Protein 3TEF (pdb70)

Organism: Vibrio cholerae serotype O1 (strain ATCC 39315 / El Tor Inaba N16961) (NCBI:txid243277)

B-factor: mean 32.5, std 11.51, range [10.03, 76.61]

Secondary structure (DSSP, 8-state):
-EEEEEETTEEEEEESS-SSEEEESHHHHHHHHHTT---SEE---TT--GGGGGGGSTTS-B-B-SSSB-HHHHHHT--SEEEE-GGGGGGHHHHHHHS-EEE----TTT-HHHHHHHHHHHHHHHHT-HHHHHHHHHHHHHHHHHHHHHHHHTT-EEEEEEEETTEEEEE-TTSTTTIIIIIS-PEESS---S--TT-EE--HHHHHHH--SEEEEEETHHHHSSS---HHHHHS-HHHHTSHHHHTT-EEE--HIIIIISTT-HHHHHHHHHHHHH-

Foldseek 3Di:
DWDWAQAPVGIWIADAAWQAEEEAFQQRVQACVVLPHDHQAYAEAQLRDPVNVVNNDPSHHHLYHLADGPLVVVLVSQTQEYEHEPNNVVCVVVVCVSHTYHYQFAALVVAQLVRLLSSLCSVCRRHVPNVVSVVLNVVLLVLLVVQQVVCVVVVFAEWEWEADPNWIFTDACSALQVCVPVRRNHHHLDPPDDADHPGHTDDLQRCLVSQGLAYEYEYLCCRVPPDNDDCVVVVCDPSNCNHNNVVVVRYFYQDNCLRPGNRSRSVSSVSVSVRSVVD

Radius of gyration: 19.25 Å; Cα contacts (8 Å, |Δi|>4): 566; chains: 1; bounding box: 33×58×48 Å

Sequence (279 aa):
ETVTIEHRLGKTTLEQKPQRVVVIGVGALDAIDSFGIEPVAVSKFDGTPDYLAKYKSDKYPSAGSLFEPDFETIYTQKPDLIVIGPRASKSYDELSKIAPTIVFAAEADQGYWESTQQQWRNLGKVFAIEPAVEAKIEQVDAQFKSIMQYNQQHKSDAMLVMSSGGNLTTFGANSRFSSVYKDFGFSETVPVSKESSHGDLISFEYIREHNPKTLLVVDRDKVVTKGETNIRQTFENDLVKATTAYKNGHIAYLDVNAWYIAISGVKATEQMVADMKAS

CATH classification: 3.40.50.1980 (+1 more: 3.40.50.1980)

Structure (mmCIF, N/CA/C/O backbone):
data_3TEF
#
_entry.id   3TEF
#
_cell.length_a   32.112
_cell.length_b   73.282
_cell.length_c   112.819
_cell.angle_alpha   90.00
_cell.angle_beta   90.00
_cell.angle_gamma   90.00
#
_symmetry.space_group_name_H-M   'P 21 21 21'
#
loop_
_entity.id
_entity.type
_entity.pdbx_description
1 polymer 'Iron(III) ABC transporter, periplasmic iron-compound-binding protein'
2 water water
#
loop_
_atom_site.group_PDB
_atom_site.id
_atom_site.type_symbol
_atom_site.label_atom_id
_atom_site.label_alt_id
_atom_site.label_comp_id
_atom_site.label_asym_id
_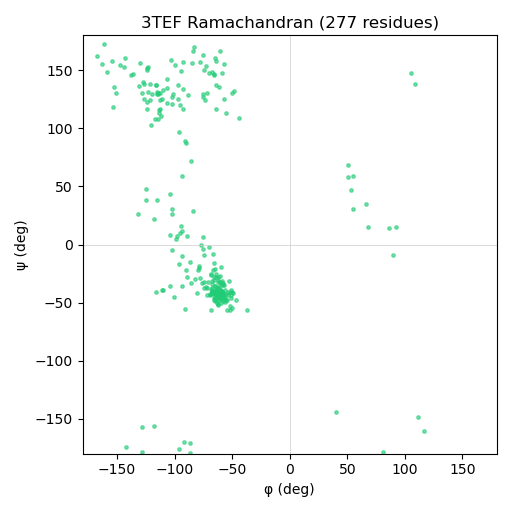atom_site.label_entity_id
_atom_site.label_seq_id
_atom_site.pdbx_PDB_ins_code
_atom_site.Cartn_x
_atom_site.Cartn_y
_atom_site.Cartn_z
_atom_site.occupancy
_atom_site.B_iso_or_equiv
_atom_site.auth_seq_id
_atom_site.auth_comp_id
_atom_site.auth_asym_id
_atom_site.auth_atom_id
_atom_site.pdbx_PDB_model_num
ATOM 1 N N . GLU A 1 2 ? 20.326 1.502 13.522 1.00 57.35 51 GLU A N 1
ATOM 2 C CA . GLU A 1 2 ? 19.455 2.314 12.678 1.00 52.19 51 GLU A CA 1
ATOM 3 C C . GLU A 1 2 ? 19.457 3.765 13.141 1.00 47.32 51 GLU A C 1
ATOM 4 O O . GLU A 1 2 ? 18.415 4.320 13.500 1.00 47.97 51 GLU A O 1
ATOM 10 N N . THR A 1 3 ? 20.632 4.376 13.121 1.00 44.80 52 THR A N 1
ATOM 11 C CA . THR A 1 3 ? 20.792 5.738 13.608 1.00 40.82 52 THR A CA 1
ATOM 12 C C . THR A 1 3 ? 20.819 6.745 12.468 1.00 42.74 52 THR A C 1
ATOM 13 O O . THR A 1 3 ? 21.165 6.418 11.330 1.00 42.75 52 THR A O 1
ATOM 17 N N . VAL A 1 4 ? 20.444 7.975 12.785 1.00 37.41 53 VAL A N 1
ATOM 18 C CA . VAL A 1 4 ? 20.590 9.082 11.862 1.00 34.96 53 VAL A CA 1
ATOM 19 C C . VAL A 1 4 ? 21.404 10.140 12.576 1.00 31.15 53 VAL A C 1
ATOM 20 O O . VAL A 1 4 ? 21.359 10.229 13.800 1.00 30.65 53 VAL A O 1
ATOM 24 N N . THR A 1 5 ? 22.170 10.917 11.820 1.00 30.80 54 THR A N 1
ATOM 25 C CA . THR A 1 5 ? 22.894 12.048 12.387 1.00 30.34 54 THR A CA 1
ATOM 26 C C . THR A 1 5 ? 22.290 13.328 11.827 1.00 30.80 54 THR A C 1
ATOM 27 O O . THR A 1 5 ? 22.319 13.576 10.618 1.00 30.51 54 THR A O 1
ATOM 31 N N . ILE A 1 6 ? 21.720 14.125 12.723 1.00 26.91 55 ILE A N 1
ATOM 32 C CA . ILE A 1 6 ? 21.019 15.337 12.348 1.00 27.30 55 ILE A CA 1
ATOM 33 C C . ILE A 1 6 ? 21.880 16.554 12.617 1.00 25.73 55 ILE A C 1
ATOM 34 O O . ILE A 1 6 ? 22.357 16.745 13.739 1.00 24.42 55 ILE A O 1
ATOM 39 N N . GLU A 1 7 ? 22.053 17.387 11.592 1.00 25.74 56 GLU A N 1
ATOM 40 C CA . GLU A 1 7 ? 22.796 18.633 11.725 1.00 26.93 56 GLU A CA 1
ATOM 41 C C . GLU A 1 7 ? 21.837 19.795 11.961 1.00 29.43 5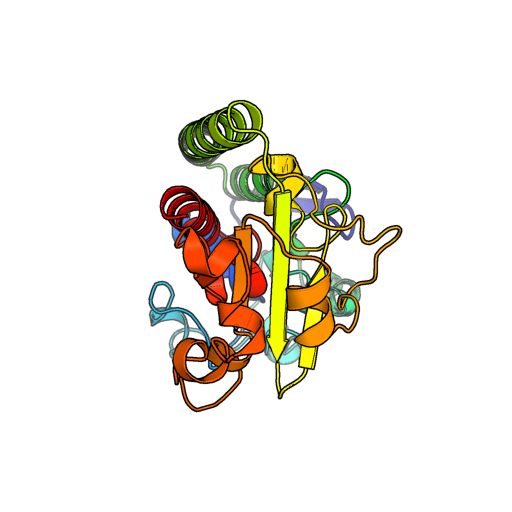6 GLU A C 1
ATOM 42 O O . GLU A 1 7 ? 20.899 20.021 11.187 1.00 25.13 56 GLU A O 1
ATOM 48 N N . HIS A 1 8 ? 22.062 20.532 13.044 1.00 23.78 57 HIS A N 1
ATOM 49 C CA . HIS A 1 8 ? 21.180 21.637 13.369 1.00 22.71 57 HIS A CA 1
ATOM 50 C C . HIS A 1 8 ? 21.983 22.803 13.926 1.00 19.53 57 HIS A C 1
ATOM 51 O O . HIS A 1 8 ? 23.232 22.775 13.930 1.00 21.94 57 HIS A O 1
ATOM 58 N N . ARG A 1 9 ? 21.289 23.838 14.383 1.00 19.46 58 ARG A N 1
ATOM 59 C CA . ARG A 1 9 ? 21.981 25.055 14.805 1.00 21.61 58 ARG A CA 1
ATOM 60 C C . ARG A 1 9 ? 23.009 24.801 15.896 1.00 22.42 58 ARG A C 1
ATOM 61 O O . ARG A 1 9 ? 24.060 25.448 15.933 1.00 21.59 58 ARG A O 1
ATOM 69 N N . LEU A 1 10 ? 22.716 23.859 16.786 1.00 22.23 59 LEU A N 1
ATOM 70 C CA . LEU A 1 10 ? 23.597 23.624 17.927 1.00 23.56 59 LEU A CA 1
ATOM 71 C C . LEU A 1 10 ? 24.488 22.386 17.723 1.00 19.84 59 LEU A C 1
ATOM 72 O O . LEU A 1 10 ? 24.906 21.740 18.682 1.00 22.58 59 LEU A O 1
ATOM 77 N N . GLY A 1 11 ? 24.755 22.050 16.467 1.00 20.70 60 GLY A N 1
ATOM 78 C CA . GLY A 1 11 ? 25.699 20.990 16.164 1.00 25.01 60 GLY A CA 1
ATOM 79 C C . GLY A 1 11 ? 25.071 19.751 15.566 1.00 23.35 60 GLY A C 1
ATOM 80 O O . GLY A 1 11 ? 24.071 19.841 14.850 1.00 23.94 60 GLY A O 1
ATOM 81 N N . LYS A 1 12 ? 25.668 18.598 15.856 1.00 23.92 61 LYS A N 1
ATOM 82 C CA . LYS A 1 12 ? 25.222 17.326 15.309 1.00 25.17 61 LYS A CA 1
ATOM 83 C C . LYS A 1 12 ? 24.734 16.417 16.425 1.00 27.56 61 LYS A C 1
ATOM 84 O O . LYS A 1 12 ? 25.354 16.332 17.482 1.00 24.83 61 LYS A O 1
ATOM 90 N N . THR A 1 13 ? 23.611 15.746 16.178 1.00 26.17 62 THR A N 1
ATOM 91 C CA . THR A 1 13 ? 23.051 14.808 17.132 1.00 27.20 62 THR A CA 1
ATOM 92 C C . THR A 1 13 ? 22.781 13.479 16.444 1.00 28.20 62 THR A C 1
ATOM 93 O O . THR A 1 13 ? 22.148 13.439 15.389 1.00 27.56 62 THR A O 1
ATOM 97 N N . THR A 1 14 ? 23.245 12.395 17.053 1.00 27.82 63 THR A N 1
ATOM 98 C CA . THR A 1 14 ? 22.981 11.065 16.520 1.00 28.70 63 THR A CA 1
ATOM 99 C C . THR A 1 14 ? 22.013 10.314 17.429 1.00 29.53 63 THR A C 1
ATOM 100 O O . THR A 1 14 ? 22.163 10.312 18.651 1.00 29.51 63 THR A O 1
ATOM 104 N N . LEU A 1 15 ? 20.999 9.702 16.827 1.00 30.47 64 LEU A N 1
ATOM 105 C CA . LEU A 1 15 ? 20.045 8.902 17.577 1.00 29.48 64 LEU A CA 1
ATOM 106 C C . LEU A 1 15 ? 19.421 7.847 16.679 1.00 29.43 64 LEU A C 1
ATOM 107 O O . LEU A 1 15 ? 19.404 7.980 15.452 1.00 33.76 64 LEU A O 1
ATOM 112 N N . GLU A 1 16 ? 18.912 6.796 17.301 1.00 34.58 65 GLU A N 1
ATOM 113 C CA . GLU A 1 16 ? 18.142 5.784 16.596 1.00 37.17 65 GLU A CA 1
ATOM 114 C C . GLU A 1 16 ? 16.849 6.363 16.012 1.00 35.86 65 GLU A C 1
ATOM 115 O O . GLU A 1 16 ? 16.145 7.141 16.662 1.00 32.01 65 GLU A O 1
ATOM 121 N N . GLN A 1 17 ? 16.536 5.987 14.780 1.00 33.95 66 GLN A N 1
ATOM 122 C CA . GLN A 1 17 ? 15.302 6.444 14.148 1.00 35.41 66 GLN A CA 1
ATOM 123 C C . GLN A 1 17 ? 14.041 6.089 14.929 1.00 33.35 66 GLN A C 1
ATOM 124 O O . GLN A 1 17 ? 14.009 5.120 15.695 1.00 33.53 66 GLN A O 1
ATOM 130 N N . LYS A 1 18 ? 13.001 6.884 14.706 1.00 31.08 67 LYS A N 1
ATOM 131 C CA . LYS A 1 18 ? 11.688 6.675 15.311 1.00 34.37 67 LYS A CA 1
ATOM 132 C C . LYS A 1 18 ? 11.738 6.583 16.827 1.00 32.40 67 LYS A C 1
ATOM 133 O O . LYS A 1 18 ? 11.323 5.582 17.413 1.00 32.39 67 LYS A O 1
ATOM 139 N N . PRO A 1 19 ? 12.240 7.644 17.469 1.00 30.94 68 PRO A N 1
ATOM 140 C CA . PRO A 1 19 ? 12.215 7.700 18.930 1.00 28.59 68 PRO A CA 1
ATOM 141 C C . PRO A 1 19 ? 10.771 7.665 19.412 1.00 31.51 68 PRO A C 1
ATOM 142 O O . PRO A 1 19 ? 9.914 8.344 18.840 1.00 29.38 68 PRO A O 1
ATOM 146 N N . GLN A 1 20 ? 10.507 6.868 20.442 1.00 30.70 69 GLN A N 1
ATOM 147 C CA . GLN A 1 20 ? 9.140 6.623 20.889 1.00 31.12 69 GLN A CA 1
ATOM 148 C C . GLN A 1 20 ? 8.639 7.672 21.869 1.00 29.75 69 GLN A C 1
ATOM 149 O O . GLN A 1 20 ? 7.448 7.999 21.890 1.00 31.49 69 GLN A O 1
ATOM 155 N N . ARG A 1 21 ? 9.549 8.190 22.681 1.00 26.57 70 ARG A N 1
ATOM 156 C CA . ARG A 1 21 ? 9.214 9.189 23.690 1.00 26.54 70 ARG A CA 1
ATOM 157 C C . ARG A 1 21 ? 9.901 10.507 23.343 1.00 25.70 70 ARG A C 1
ATOM 158 O O . ARG A 1 21 ? 11.121 10.635 23.444 1.00 26.18 70 ARG A O 1
ATOM 166 N N . VAL A 1 22 ? 9.111 11.473 22.899 1.00 24.68 71 VAL A N 1
ATOM 167 C CA . VAL A 1 22 ? 9.640 12.752 22.444 1.00 23.71 71 VAL A CA 1
ATOM 168 C C . VAL A 1 22 ? 9.151 13.862 23.366 1.00 21.89 71 VAL A C 1
ATOM 169 O O . VAL A 1 22 ? 7.956 13.973 23.637 1.00 22.13 71 VAL A O 1
ATOM 173 N N . VAL A 1 23 ? 10.085 14.677 23.843 1.00 20.70 72 VAL A N 1
ATOM 174 C CA . VAL A 1 23 ? 9.767 15.855 24.641 1.00 19.38 72 VAL A CA 1
ATOM 175 C C . VAL A 1 23 ? 9.995 17.061 23.736 1.00 20.04 72 VAL A C 1
ATOM 176 O O . VAL A 1 23 ? 11.004 17.126 23.027 1.00 21.70 72 VAL A O 1
ATOM 180 N N . VAL A 1 24 ? 9.062 18.008 23.745 1.00 18.79 73 VAL A N 1
ATOM 181 C CA . VAL A 1 24 ? 9.167 19.156 22.856 1.00 18.34 73 VAL A CA 1
ATOM 182 C C . VAL A 1 24 ? 9.074 20.468 23.631 1.00 22.10 73 VAL A C 1
ATOM 183 O O . VAL A 1 24 ? 8.107 20.704 24.375 1.00 21.92 73 VAL A O 1
ATOM 187 N N . ILE A 1 25 ? 10.079 21.323 23.448 1.00 18.41 74 ILE A N 1
ATOM 188 C CA . ILE A 1 25 ? 10.026 22.678 23.980 1.00 19.04 74 ILE A CA 1
ATOM 189 C C . ILE A 1 25 ? 9.990 23.653 22.799 1.00 19.71 74 ILE A C 1
ATOM 190 O O . ILE A 1 25 ? 10.796 23.540 21.875 1.00 20.24 74 ILE A O 1
ATOM 195 N N . GLY A 1 26 ? 9.046 24.592 22.816 1.00 20.23 75 GLY A N 1
ATOM 196 C CA . GLY A 1 26 ? 8.905 25.534 21.712 1.00 18.54 75 GLY A CA 1
ATOM 197 C C . GLY A 1 26 ? 7.651 25.254 20.888 1.00 18.99 75 GLY A C 1
ATOM 198 O O . GLY A 1 26 ? 7.351 24.102 20.570 1.00 20.89 75 GLY A O 1
ATOM 199 N N . VAL A 1 27 ? 6.946 26.313 20.511 1.00 15.81 76 VAL A N 1
ATOM 200 C CA . VAL A 1 27 ? 5.687 26.173 19.778 1.00 17.55 76 VAL A CA 1
ATOM 201 C C . VAL A 1 27 ? 5.910 25.788 18.326 1.00 19.91 76 VAL A C 1
ATOM 202 O O . VAL A 1 27 ? 5.095 25.081 17.739 1.00 18.20 76 VAL A O 1
ATOM 206 N N . GLY A 1 28 ? 7.017 26.247 17.735 1.00 19.17 77 GLY A N 1
ATOM 207 C CA . GLY A 1 28 ? 7.280 25.926 16.345 1.00 19.27 77 GLY A CA 1
ATOM 208 C C . GLY A 1 28 ? 7.605 24.453 16.175 1.00 18.25 77 GLY A C 1
ATOM 209 O O . GLY A 1 28 ? 7.122 23.804 15.238 1.00 18.88 77 GLY A O 1
ATOM 210 N N . ALA A 1 29 ? 8.439 23.939 17.083 1.00 19.00 78 ALA A N 1
ATOM 211 C CA . ALA A 1 29 ? 8.780 22.521 17.119 1.00 19.63 78 ALA A CA 1
ATOM 212 C C . ALA A 1 29 ? 7.521 21.669 17.341 1.00 19.14 78 ALA A C 1
ATOM 213 O O . ALA A 1 29 ? 7.297 20.680 16.644 1.00 20.36 78 ALA A O 1
ATOM 215 N N . LEU A 1 30 ? 6.693 22.078 18.295 1.00 18.79 79 LEU A N 1
ATOM 216 C CA . LEU A 1 30 ? 5.448 21.351 18.572 1.00 19.83 79 LEU A CA 1
ATOM 217 C C . LEU A 1 30 ? 4.492 21.354 17.357 1.00 18.83 79 LEU A C 1
ATOM 218 O O . LEU A 1 30 ? 3.928 20.315 16.986 1.00 21.23 79 LEU A O 1
ATOM 223 N N . ASP A 1 31 ? 4.330 22.517 16.725 1.00 16.51 80 ASP A N 1
ATOM 224 C CA . ASP A 1 31 ? 3.565 22.653 15.482 1.00 18.59 80 ASP A CA 1
ATOM 225 C C . ASP A 1 31 ? 4.029 21.644 14.427 1.00 22.11 80 ASP A C 1
ATOM 226 O O . ASP A 1 31 ? 3.233 20.852 13.927 1.00 19.45 80 ASP A O 1
ATOM 231 N N . ALA A 1 32 ? 5.317 21.649 14.085 1.00 19.69 81 ALA A N 1
ATOM 232 C CA . ALA A 1 32 ? 5.758 20.769 13.007 1.00 19.72 81 ALA A CA 1
ATOM 233 C C . ALA A 1 32 ? 5.643 19.301 13.413 1.00 20.73 81 ALA A C 1
ATOM 234 O O . ALA A 1 32 ? 5.204 18.453 12.631 1.00 24.90 81 ALA A O 1
ATOM 236 N N . ILE A 1 33 ? 5.993 19.007 14.657 1.00 19.17 82 ILE A N 1
ATOM 237 C CA . ILE A 1 33 ? 5.944 17.632 15.150 1.00 21.68 82 ILE A CA 1
ATOM 238 C C . ILE A 1 33 ? 4.504 17.095 15.150 1.00 22.72 82 ILE A C 1
ATOM 239 O O . ILE A 1 33 ? 4.226 16.031 14.599 1.00 24.99 82 ILE A O 1
ATOM 244 N N . ASP A 1 34 ? 3.587 17.850 15.727 1.00 22.16 83 ASP A N 1
ATOM 245 C CA . ASP A 1 34 ? 2.190 17.448 15.693 1.00 25.46 83 ASP A CA 1
ATOM 246 C C . ASP A 1 34 ? 1.650 17.353 14.259 1.00 26.34 83 ASP A C 1
ATOM 247 O O . ASP A 1 34 ? 0.938 16.410 13.927 1.00 25.81 83 ASP A O 1
ATOM 252 N N . SER A 1 35 ? 1.995 18.326 13.417 1.00 22.61 84 SER A N 1
ATOM 253 C CA . SER A 1 35 ? 1.508 18.372 12.038 1.00 22.13 84 SER A CA 1
ATOM 254 C C . SER A 1 35 ? 1.879 17.122 11.239 1.00 25.12 84 SER A C 1
ATOM 255 O O . SER A 1 35 ? 1.108 16.670 10.374 1.00 26.26 84 SER A O 1
ATOM 258 N N . PHE A 1 36 ? 3.056 16.577 11.521 1.00 24.14 85 PHE A N 1
ATOM 259 C CA . PHE A 1 36 ? 3.541 15.384 10.828 1.00 27.33 85 PHE A CA 1
ATOM 260 C C . PHE A 1 36 ? 3.108 14.091 11.530 1.00 30.92 85 PHE A C 1
ATOM 261 O O . PHE A 1 36 ? 3.529 12.997 11.158 1.00 32.09 85 PHE A O 1
ATOM 269 N N . GLY A 1 37 ? 2.250 14.229 12.538 1.00 27.69 86 GLY A N 1
ATOM 270 C CA . GLY A 1 37 ? 1.568 13.086 13.112 1.00 31.10 86 GLY A CA 1
ATOM 271 C C . GLY A 1 37 ? 2.242 12.426 14.293 1.00 27.68 86 GLY A C 1
ATOM 272 O O . GLY A 1 37 ? 1.892 11.311 14.668 1.00 30.71 86 GLY A O 1
ATOM 273 N N . ILE A 1 38 ? 3.211 13.114 14.888 1.00 26.18 87 ILE A N 1
ATOM 274 C CA . ILE A 1 38 ? 3.924 12.580 16.047 1.00 24.87 87 ILE A CA 1
ATOM 275 C C . ILE A 1 38 ? 3.332 13.136 17.342 1.00 26.24 87 ILE A C 1
ATOM 276 O O . ILE A 1 38 ? 3.035 14.324 17.415 1.00 28.94 87 ILE A O 1
ATOM 281 N N . GLU A 1 39 ? 3.160 12.293 18.362 1.00 25.00 88 GLU A N 1
ATOM 282 C CA . GLU A 1 39 ? 2.590 12.764 19.622 1.00 27.91 88 GLU A CA 1
ATOM 283 C C . GLU A 1 39 ? 3.624 12.707 20.742 1.00 24.71 88 GLU A C 1
ATOM 284 O O . GLU A 1 39 ? 4.061 11.631 21.122 1.00 26.89 88 GLU A O 1
ATOM 290 N N . PRO A 1 40 ? 3.989 13.871 21.287 1.00 23.31 89 PRO A N 1
ATOM 291 C CA . PRO A 1 40 ? 5.031 13.951 22.322 1.00 24.61 89 PRO A CA 1
ATOM 292 C C . PRO A 1 40 ? 4.513 13.473 23.669 1.00 25.26 89 PRO A C 1
ATOM 293 O O . PRO A 1 40 ? 3.290 13.386 23.862 1.00 27.20 89 PRO A O 1
ATOM 297 N N . VAL A 1 41 ? 5.431 13.168 24.578 1.00 22.62 90 VAL A N 1
ATOM 298 C CA . VAL A 1 41 ? 5.081 12.737 25.921 1.00 25.84 90 VAL A CA 1
ATOM 299 C C . VAL A 1 41 ? 5.089 13.874 26.944 1.00 29.17 90 VAL A C 1
ATOM 300 O O . VAL A 1 41 ? 4.515 13.737 28.027 1.00 29.64 90 VAL A O 1
ATOM 304 N N . ALA A 1 42 ? 5.728 14.988 26.597 1.00 22.54 91 ALA A N 1
ATOM 305 C CA . ALA A 1 42 ? 5.793 16.158 27.466 1.00 19.62 91 ALA A CA 1
ATOM 306 C C . ALA A 1 42 ? 6.100 17.383 26.610 1.00 23.09 91 ALA A C 1
ATOM 307 O O . ALA A 1 42 ? 6.758 17.271 25.568 1.00 20.04 91 ALA A O 1
ATOM 309 N N . VAL A 1 43 ? 5.587 18.538 27.026 1.00 18.55 92 VAL A N 1
ATOM 310 C CA . VAL A 1 43 ? 5.693 19.753 26.226 1.00 17.95 92 VAL A CA 1
ATOM 311 C C . VAL A 1 43 ? 5.878 20.980 27.093 1.00 20.16 92 VAL A C 1
ATOM 312 O O . VAL A 1 43 ? 5.441 21.013 28.245 1.00 22.03 92 VAL A O 1
ATOM 316 N N . SER A 1 44 ? 6.516 22.002 26.540 1.00 19.43 93 SER A N 1
ATOM 317 C CA . SER A 1 44 ? 6.540 23.277 27.235 1.00 18.02 93 SER A CA 1
ATOM 318 C C . SER A 1 44 ? 5.115 23.812 27.318 1.00 20.94 93 SER A C 1
ATOM 319 O O . SER A 1 44 ? 4.227 23.384 26.573 1.00 20.49 93 SER A O 1
ATOM 322 N N . LYS A 1 45 ? 4.919 24.728 28.253 1.00 21.20 94 LYS A N 1
ATOM 323 C CA . LYS A 1 45 ? 3.634 25.356 28.469 1.00 22.97 94 LYS A CA 1
ATOM 324 C C . LYS A 1 45 ? 3.825 26.850 28.294 1.00 23.88 94 LYS A C 1
ATOM 325 O O . LYS A 1 45 ? 4.818 27.419 28.764 1.00 22.71 94 LYS A O 1
ATOM 331 N N . PHE A 1 46 ? 2.8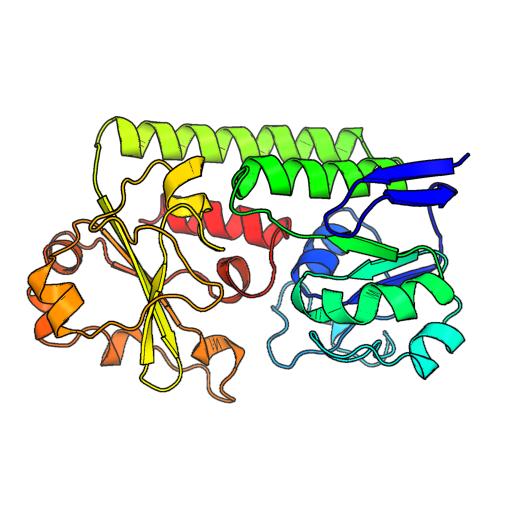69 27.475 27.620 1.00 22.09 95 PHE A N 1
ATOM 332 C CA . PHE A 1 46 ? 2.932 28.880 27.257 1.00 23.32 95 PHE A CA 1
ATOM 333 C C . PHE A 1 46 ? 1.493 29.398 27.178 1.00 27.74 95 PHE A C 1
ATOM 334 O O . PHE A 1 46 ? 0.639 28.770 26.546 1.00 23.10 95 PHE A O 1
ATOM 342 N N . ASP A 1 47 ? 1.228 30.529 27.828 1.00 23.04 96 ASP A N 1
ATOM 343 C CA . ASP A 1 47 ? -0.126 31.073 27.896 1.00 26.99 96 ASP A CA 1
ATOM 344 C C . ASP A 1 47 ? -0.680 31.400 26.510 1.00 24.60 96 ASP A C 1
ATOM 345 O O . ASP A 1 47 ? -1.893 31.351 26.297 1.00 25.78 96 ASP A O 1
ATOM 350 N N . GLY A 1 48 ? 0.227 31.692 25.578 1.00 25.29 97 GLY A N 1
ATOM 351 C CA . GLY A 1 48 ? -0.126 32.064 24.222 1.00 26.17 97 GLY A CA 1
ATOM 352 C C . GLY A 1 48 ? -0.168 30.940 23.198 1.00 25.06 97 GLY A C 1
ATOM 353 O O . GLY A 1 48 ? -0.261 31.200 21.994 1.00 24.38 97 GLY A O 1
ATOM 354 N N . THR A 1 49 ? -0.115 29.696 23.658 1.00 20.38 98 THR A N 1
ATOM 355 C CA . THR A 1 49 ? -0.209 28.552 22.749 1.00 21.59 98 THR A CA 1
ATOM 356 C C . THR A 1 49 ? -1.401 28.703 21.783 1.00 21.07 98 THR A C 1
ATOM 357 O O . THR A 1 49 ? -2.512 29.046 22.217 1.00 23.50 98 THR A O 1
ATOM 361 N N . PRO A 1 50 ? -1.174 28.485 20.468 1.00 18.85 99 PRO A N 1
ATOM 362 C CA . PRO A 1 50 ? -2.214 28.713 19.463 1.00 21.05 99 PRO A CA 1
ATOM 363 C C . PRO A 1 50 ? -3.306 27.644 19.517 1.00 20.66 99 PRO A C 1
ATOM 364 O O . PRO A 1 50 ? -3.072 26.507 19.952 1.00 20.82 99 PRO A O 1
ATOM 368 N N . ASP A 1 51 ? -4.500 28.019 19.069 1.00 19.60 100 ASP A N 1
ATOM 369 C CA . ASP A 1 51 ? -5.620 27.095 19.079 1.00 23.75 100 ASP A CA 1
ATOM 370 C C . ASP A 1 51 ? -5.305 25.750 18.453 1.00 19.51 100 ASP A C 1
ATOM 371 O O . ASP A 1 51 ? -5.724 24.730 18.979 1.00 20.10 100 ASP A O 1
ATOM 376 N N . TYR A 1 52 ? -4.569 25.729 17.344 1.00 20.16 101 TYR A N 1
ATOM 377 C CA . TYR A 1 52 ? -4.359 24.460 16.657 1.00 21.41 101 TYR A CA 1
ATOM 378 C C . TYR A 1 52 ? -3.517 23.460 17.458 1.00 21.63 101 TYR A C 1
ATOM 379 O O . TYR A 1 52 ? -3.396 22.299 17.055 1.00 22.27 101 TYR A O 1
ATOM 388 N N . LEU A 1 53 ? -2.953 23.907 18.584 1.00 20.66 102 LEU A N 1
ATOM 389 C CA . LEU A 1 53 ? -2.195 23.032 19.489 1.00 17.25 102 LEU A CA 1
ATOM 390 C C . LEU A 1 53 ? -2.834 22.952 20.882 1.00 18.92 102 LEU A C 1
ATOM 391 O O . LEU A 1 53 ? -2.190 22.574 21.859 1.00 17.42 102 LEU A O 1
ATOM 396 N N . ALA A 1 54 ? -4.122 23.266 20.961 1.00 18.29 103 ALA A N 1
ATOM 397 C CA . ALA A 1 54 ? -4.784 23.411 22.254 1.00 18.18 103 ALA A CA 1
ATOM 398 C C . ALA A 1 54 ? -4.721 22.176 23.150 1.00 16.74 103 ALA A C 1
ATOM 399 O O . ALA A 1 54 ? -4.693 22.307 24.377 1.00 20.71 103 ALA A O 1
ATOM 401 N N . LYS A 1 55 ? -4.727 20.982 22.571 1.00 16.25 104 LYS A N 1
ATOM 402 C CA . LYS A 1 55 ? -4.742 19.790 23.407 1.00 18.71 104 LYS A CA 1
ATOM 403 C C . LYS A 1 55 ? -3.500 19.692 24.283 1.00 19.63 104 LYS A C 1
ATOM 404 O O . LYS A 1 55 ? -3.540 19.120 25.373 1.00 21.48 104 LYS A O 1
ATOM 410 N N . TYR A 1 56 ? -2.400 20.267 23.802 1.00 19.85 105 TYR A N 1
ATOM 411 C CA . TYR A 1 56 ? -1.139 20.215 24.535 1.00 20.26 105 TYR A CA 1
ATOM 412 C C . TYR A 1 56 ? -1.115 21.159 25.728 1.00 22.31 105 TYR A C 1
ATOM 413 O O . TYR A 1 56 ? -0.154 21.169 26.492 1.00 21.75 105 TYR A O 1
ATOM 422 N N . LYS A 1 57 ? -2.175 21.941 25.906 1.00 21.45 106 LYS A N 1
ATOM 423 C CA . LYS A 1 57 ? -2.228 22.840 27.047 1.00 21.48 106 LYS A CA 1
ATOM 424 C C . LYS A 1 57 ? -2.603 22.093 28.321 1.00 24.70 106 LYS A C 1
ATOM 425 O O . LYS A 1 57 ? -2.338 22.578 29.417 1.00 24.22 106 LYS A O 1
ATOM 431 N N . SER A 1 58 ? -3.217 20.922 28.183 1.00 23.31 107 SER A N 1
ATOM 432 C CA . SER A 1 58 ? -3.727 20.214 29.362 1.00 24.06 107 SER A CA 1
ATOM 433 C C . SER A 1 58 ? -2.686 19.364 30.085 1.00 27.11 107 SER A C 1
ATOM 434 O O . SER A 1 58 ? -1.608 19.084 29.552 1.00 22.56 107 SER A O 1
ATOM 437 N N . ASP A 1 59 ? -3.038 18.945 31.298 1.00 25.61 108 ASP A N 1
ATOM 438 C CA . ASP A 1 59 ? -2.180 18.099 32.129 1.00 24.41 108 ASP A CA 1
ATOM 439 C C . ASP A 1 59 ? -2.055 16.685 31.589 1.00 26.16 108 ASP A C 1
ATOM 440 O O . ASP A 1 59 ? -1.349 15.870 32.176 1.00 30.19 108 ASP A O 1
ATOM 445 N N . LYS A 1 60 ? -2.748 16.369 30.500 1.00 24.30 109 LYS A N 1
ATOM 446 C CA . LYS A 1 60 ? -2.500 15.095 29.833 1.00 25.96 109 LYS A CA 1
ATOM 447 C C . LYS A 1 60 ? -1.014 15.054 29.426 1.00 27.38 109 LYS A C 1
ATOM 448 O O . LYS A 1 60 ? -0.386 13.999 29.390 1.00 26.22 109 LYS A O 1
ATOM 454 N N . TYR A 1 61 ? -0.472 16.225 29.122 1.00 24.35 110 TYR A N 1
ATOM 455 C CA . TYR A 1 61 ? 0.933 16.348 28.740 1.00 25.51 110 TYR A CA 1
ATOM 456 C C . TYR A 1 61 ? 1.713 17.091 29.827 1.00 22.10 110 TYR A C 1
ATOM 457 O O . TYR A 1 61 ? 1.515 18.284 30.035 1.00 26.26 110 TYR A O 1
ATOM 466 N N . PRO A 1 62 ? 2.602 16.378 30.540 1.00 24.92 111 PRO A N 1
ATOM 467 C CA . PRO A 1 62 ? 3.386 16.995 31.615 1.00 26.14 111 PRO A CA 1
ATOM 468 C C . PRO A 1 62 ? 4.215 18.158 31.086 1.00 25.49 111 PRO A C 1
ATOM 469 O O . PRO A 1 62 ? 4.647 18.119 29.938 1.00 21.74 111 PRO A O 1
ATOM 473 N N . SER A 1 63 ? 4.421 19.172 31.918 1.00 25.31 112 SER A N 1
ATOM 474 C CA . SER A 1 63 ? 5.144 20.365 31.512 1.00 23.24 112 SER A CA 1
ATOM 475 C C . SER A 1 63 ? 6.634 20.096 31.451 1.00 25.72 112 SER A C 1
ATOM 476 O O . SER A 1 63 ? 7.226 19.629 32.421 1.00 26.92 112 SER A O 1
ATOM 479 N N . ALA A 1 64 ? 7.230 20.413 30.312 1.00 22.73 113 ALA A N 1
ATOM 480 C CA . ALA A 1 64 ? 8.675 20.313 30.158 1.00 20.72 113 ALA A CA 1
ATOM 481 C C . ALA A 1 64 ? 9.337 21.663 30.417 1.00 25.53 113 ALA A C 1
ATOM 482 O O . ALA A 1 64 ? 10.542 21.838 30.164 1.00 22.97 113 ALA A O 1
ATOM 484 N N . GLY A 1 65 ? 8.551 22.613 30.921 1.00 23.59 114 GLY A N 1
ATOM 485 C CA . GLY A 1 65 ? 9.041 23.942 31.236 1.00 24.10 114 GLY A CA 1
ATOM 486 C C . GLY A 1 65 ? 8.392 25.021 30.395 1.00 26.51 114 GLY A C 1
ATOM 487 O O . GLY A 1 65 ? 7.316 24.806 29.841 1.00 24.16 114 GLY A O 1
ATOM 488 N N . SER A 1 66 ? 9.032 26.184 30.323 1.00 23.30 115 SER A N 1
ATOM 489 C CA . SER A 1 66 ? 8.529 27.294 29.525 1.00 21.12 115 SER A CA 1
ATOM 490 C C . SER A 1 66 ? 9.217 27.280 28.173 1.00 22.35 115 SER A C 1
ATOM 491 O O . SER A 1 66 ? 9.978 26.367 27.890 1.00 24.65 115 SER A O 1
ATOM 494 N N . LEU A 1 67 ? 8.936 28.279 27.336 1.00 21.29 116 LEU A N 1
ATOM 495 C CA . LEU A 1 67 ? 9.602 28.380 26.042 1.00 21.39 116 LEU A CA 1
ATOM 496 C C . LEU A 1 67 ? 11.094 28.596 26.210 1.00 20.18 116 LEU A C 1
ATOM 497 O O . LEU A 1 67 ? 11.872 28.227 25.338 1.00 21.25 116 LEU A O 1
ATOM 502 N N . PHE A 1 68 ? 11.480 29.209 27.326 1.00 21.27 117 PHE A N 1
ATOM 503 C CA . PHE A 1 68 ? 12.883 29.586 27.541 1.00 26.90 117 PHE A CA 1
ATOM 504 C C . PHE A 1 68 ? 13.626 28.665 28.511 1.00 28.16 117 PHE A C 1
ATOM 505 O O . PHE A 1 68 ? 14.834 28.416 28.349 1.00 28.94 117 PHE A O 1
ATOM 513 N N . GLU A 1 69 ? 12.908 28.189 29.526 1.00 25.74 118 GLU A N 1
ATOM 514 C CA . GLU A 1 69 ? 13.505 27.491 30.664 1.00 28.56 118 GLU A CA 1
ATOM 515 C C . GLU A 1 69 ? 12.963 26.077 30.830 1.00 27.52 118 GLU A C 1
ATOM 516 O O . GLU A 1 69 ? 11.854 25.884 31.343 1.00 25.29 118 GLU A O 1
ATOM 522 N N . PRO A 1 70 ? 13.747 25.079 30.420 1.00 26.17 119 PRO A N 1
ATOM 523 C CA . PRO A 1 70 ? 13.327 23.684 30.558 1.00 24.82 119 PRO A CA 1
ATOM 524 C C . PRO A 1 70 ? 13.222 23.279 32.024 1.00 27.07 119 PRO A C 1
ATOM 525 O O . PRO A 1 70 ? 13.987 23.771 32.864 1.00 28.81 119 PRO A O 1
ATOM 529 N N . ASP A 1 71 ? 12.272 22.402 32.319 1.00 24.81 120 ASP A N 1
ATOM 530 C CA . ASP A 1 71 ? 12.166 21.765 33.623 1.00 30.20 120 ASP A CA 1
ATOM 531 C C . ASP A 1 71 ? 12.973 20.474 33.545 1.00 25.16 120 ASP A C 1
ATOM 532 O O . ASP A 1 71 ? 12.455 19.422 33.181 1.00 23.55 120 ASP A O 1
ATOM 537 N N . PHE A 1 72 ? 14.260 20.566 33.864 1.00 23.89 121 PHE A N 1
ATOM 538 C CA . PHE A 1 72 ? 15.161 19.436 33.681 1.00 25.76 121 PHE A CA 1
ATOM 539 C C . PHE A 1 72 ? 14.721 18.221 34.490 1.00 26.65 121 PHE A C 1
ATOM 540 O O . PHE A 1 72 ? 14.795 17.091 34.018 1.00 24.36 121 PHE A O 1
ATOM 548 N N . GLU A 1 73 ? 14.256 18.456 35.710 1.00 26.77 122 GLU A N 1
ATOM 549 C CA . GLU A 1 73 ? 13.848 17.345 36.557 1.00 28.81 122 GLU A CA 1
ATOM 550 C C . GLU A 1 73 ? 12.700 16.556 35.930 1.00 27.37 122 GLU A C 1
ATOM 551 O O . GLU A 1 73 ? 12.747 15.330 35.852 1.00 27.37 122 GLU A O 1
ATOM 557 N N . THR A 1 74 ? 11.678 17.255 35.453 1.00 27.33 123 THR A N 1
ATOM 558 C CA . THR A 1 74 ? 10.538 16.568 34.861 1.00 29.09 123 THR A CA 1
ATOM 559 C C . THR A 1 74 ? 10.951 15.878 33.567 1.00 28.58 123 THR A C 1
ATOM 560 O O . THR A 1 74 ? 10.561 14.745 33.307 1.00 24.93 123 THR A O 1
ATOM 564 N N . ILE A 1 75 ? 11.757 16.562 32.762 1.00 25.21 124 ILE A N 1
ATOM 565 C CA . ILE A 1 75 ? 12.220 15.979 31.511 1.00 24.64 124 ILE A CA 1
ATOM 566 C C . ILE A 1 75 ? 12.950 14.657 31.767 1.00 25.58 124 ILE A C 1
ATOM 567 O O . ILE A 1 75 ? 12.722 13.660 31.074 1.00 24.51 124 ILE A O 1
ATOM 572 N N . TYR A 1 76 ? 13.825 14.646 32.771 1.00 25.32 125 TYR A N 1
ATOM 573 C CA . TYR A 1 76 ? 14.563 13.431 33.103 1.00 26.32 125 TYR A CA 1
ATOM 574 C C . TYR A 1 76 ? 13.609 12.310 33.500 1.00 27.36 125 TYR A C 1
ATOM 575 O O . TYR A 1 76 ? 13.777 11.161 33.091 1.00 28.01 125 TYR A O 1
ATOM 584 N N . THR A 1 77 ? 12.603 12.661 34.288 1.00 27.13 126 THR A N 1
ATOM 585 C CA . THR A 1 77 ? 11.602 11.699 34.743 1.00 27.91 126 THR A CA 1
ATOM 586 C C . THR A 1 77 ? 10.835 11.068 33.579 1.00 32.28 126 THR A C 1
ATOM 587 O O . THR A 1 77 ? 10.448 9.899 33.639 1.00 31.26 126 THR A O 1
ATOM 591 N N . GLN A 1 78 ? 10.631 11.841 32.516 1.00 25.86 127 GLN A N 1
ATOM 592 C CA . GLN A 1 78 ? 9.905 11.355 31.346 1.00 28.22 127 GLN A CA 1
ATOM 593 C C . GLN A 1 78 ? 10.684 10.376 30.462 1.00 27.35 127 GLN A C 1
ATOM 594 O O . GLN A 1 78 ? 10.122 9.802 29.535 1.00 29.02 127 GLN A O 1
ATOM 600 N N . LYS A 1 79 ? 11.981 10.200 30.728 1.00 25.92 128 LYS A N 1
ATOM 601 C CA . LYS A 1 79 ? 12.800 9.246 29.981 1.00 29.02 128 LYS A CA 1
ATOM 602 C C . LYS A 1 79 ? 12.680 9.421 28.471 1.00 26.84 128 LYS A C 1
ATOM 603 O O . LYS A 1 79 ? 12.314 8.489 27.750 1.00 28.42 128 LYS A O 1
ATOM 609 N N . PRO A 1 80 ? 13.002 10.618 27.980 1.00 24.92 129 PRO A N 1
ATOM 610 C CA . PRO A 1 80 ? 12.852 10.852 26.545 1.00 24.10 129 PRO A CA 1
ATOM 611 C C . PRO A 1 80 ? 13.873 10.095 25.708 1.00 24.77 129 PRO A C 1
ATOM 612 O O . PRO A 1 80 ? 15.018 9.864 26.145 1.00 26.64 129 PRO A O 1
ATOM 616 N N . ASP A 1 81 ? 13.452 9.703 24.510 1.00 24.80 130 ASP A N 1
ATOM 617 C CA . ASP A 1 81 ? 14.372 9.171 23.520 1.00 27.05 130 ASP A CA 1
ATOM 618 C C . ASP A 1 81 ? 14.895 10.323 22.667 1.00 27.02 130 ASP A C 1
ATOM 619 O O . ASP A 1 81 ? 15.950 10.219 22.054 1.00 24.93 130 ASP A O 1
ATOM 624 N N . LEU A 1 82 ? 14.147 11.423 22.640 1.00 23.18 131 LEU A N 1
ATOM 625 C CA . LEU A 1 82 ? 14.527 12.606 21.865 1.00 21.01 131 LEU A CA 1
ATOM 626 C C . LEU A 1 82 ? 13.922 13.848 22.507 1.00 21.90 131 LEU A C 1
ATOM 627 O O . LEU A 1 82 ? 12.761 13.842 22.898 1.00 24.51 131 LEU A O 1
ATOM 632 N N . ILE A 1 83 ? 14.722 14.903 22.630 1.00 19.36 132 ILE A N 1
ATOM 633 C CA . ILE A 1 83 ? 14.228 16.212 23.027 1.00 18.78 132 ILE A CA 1
ATOM 634 C C . ILE A 1 83 ? 14.378 17.161 21.827 1.00 20.87 132 ILE A C 1
ATOM 635 O O . ILE A 1 83 ? 15.458 17.304 21.266 1.00 21.40 132 ILE A O 1
ATOM 640 N N . VAL A 1 84 ? 13.282 17.783 21.412 1.00 18.72 133 VAL A N 1
ATOM 641 C CA . VAL A 1 84 ? 13.346 18.800 20.357 1.00 18.13 133 VAL A CA 1
ATOM 642 C C . VAL A 1 84 ? 13.052 20.174 20.943 1.00 20.18 133 VAL A C 1
ATOM 643 O O . VAL A 1 84 ? 12.014 20.366 21.582 1.00 21.41 133 VAL A O 1
ATOM 647 N N . ILE A 1 85 ? 13.952 21.131 20.737 1.00 19.16 134 ILE A N 1
ATOM 648 C CA . ILE A 1 85 ? 13.747 22.469 21.290 1.00 18.22 134 ILE A CA 1
ATOM 649 C C . ILE A 1 85 ? 13.778 23.550 20.210 1.00 19.35 134 ILE A C 1
ATOM 650 O O . ILE A 1 85 ? 14.416 23.390 19.177 1.00 19.75 134 ILE A O 1
ATOM 655 N N . GLY A 1 86 ? 13.085 24.653 20.465 1.00 18.54 135 GLY A N 1
ATOM 656 C CA . GLY A 1 86 ? 13.156 25.818 19.598 1.00 19.34 135 GLY A CA 1
ATOM 657 C C . GLY A 1 86 ? 14.324 26.712 19.987 1.00 20.90 135 GLY A C 1
ATOM 658 O O . GLY A 1 86 ? 15.059 26.417 20.926 1.00 18.73 135 GLY A O 1
ATOM 659 N N . PRO A 1 87 ? 14.497 27.824 19.271 1.00 19.07 136 PRO A N 1
ATOM 660 C CA . PRO A 1 87 ? 15.678 28.650 19.538 1.00 21.47 136 PRO A CA 1
ATOM 661 C C . PRO A 1 87 ? 15.628 29.337 20.907 1.00 21.06 136 PRO A C 1
ATOM 662 O O . PRO A 1 87 ? 16.674 29.653 21.462 1.00 21.34 136 PRO A O 1
ATOM 666 N N . ARG A 1 88 ? 14.434 29.560 21.447 1.00 17.86 137 ARG A N 1
ATOM 667 C CA . ARG A 1 88 ? 14.310 30.257 22.723 1.00 17.02 137 ARG A CA 1
ATOM 668 C C . ARG A 1 88 ? 14.981 29.512 23.880 1.00 22.85 137 ARG A C 1
ATOM 669 O O . ARG A 1 88 ? 15.490 30.132 24.824 1.00 24.32 137 ARG A O 1
ATOM 677 N N . ALA A 1 89 ? 15.008 28.186 23.796 1.00 20.42 138 ALA A N 1
ATOM 678 C CA . ALA A 1 89 ? 15.547 27.360 24.882 1.00 19.90 138 ALA A CA 1
ATOM 679 C C . ALA A 1 89 ? 16.991 26.937 24.618 1.00 21.29 138 ALA A C 1
ATOM 680 O O . ALA A 1 89 ? 17.549 26.131 25.356 1.00 21.32 138 ALA A O 1
ATOM 682 N N . SER A 1 90 ? 17.580 27.474 23.561 1.00 22.36 139 SER A N 1
ATOM 683 C CA . SER A 1 90 ? 18.846 26.928 23.076 1.00 23.63 139 SER A CA 1
ATOM 684 C C . SER A 1 90 ? 20.016 27.127 24.029 1.00 24.59 139 SER A C 1
ATOM 685 O O . SER A 1 90 ? 20.988 26.383 23.960 1.00 25.52 139 SER A O 1
ATOM 688 N N . LYS A 1 91 ? 19.939 28.103 24.932 1.00 24.63 140 LYS A N 1
ATOM 689 C CA . LYS A 1 91 ? 21.030 28.271 25.893 1.00 27.18 140 LYS A CA 1
ATOM 690 C C . LYS A 1 91 ? 21.109 27.069 26.823 1.00 25.09 140 LYS A C 1
ATOM 691 O O . LYS A 1 91 ? 22.122 26.861 27.500 1.00 28.08 140 LYS A O 1
ATOM 697 N N . SER A 1 92 ? 20.037 26.272 26.855 1.00 22.52 141 SER A N 1
ATOM 698 C CA . SER A 1 92 ? 19.984 25.122 27.748 1.00 21.26 141 SER A CA 1
ATOM 699 C C . SER A 1 92 ? 20.330 23.834 27.043 1.00 19.42 141 SER A C 1
ATOM 700 O O . SER A 1 92 ? 20.225 22.760 27.622 1.00 21.63 141 SER A O 1
ATOM 703 N N . TYR A 1 93 ? 20.722 23.939 25.780 1.00 20.00 142 TYR A N 1
ATOM 704 C CA . TYR A 1 93 ? 21.037 22.756 24.991 1.00 22.27 142 TYR A CA 1
ATOM 705 C C . TYR A 1 93 ? 22.066 21.825 25.627 1.00 22.26 142 TYR A C 1
ATOM 706 O O . TYR A 1 93 ? 21.909 20.604 25.587 1.00 23.31 142 TYR A O 1
ATOM 715 N N . ASP A 1 94 ? 23.136 22.391 26.181 1.00 24.14 143 ASP A N 1
ATOM 716 C CA . ASP A 1 94 ? 24.210 21.554 26.695 1.00 26.29 143 ASP A CA 1
ATOM 717 C C . ASP A 1 94 ? 23.688 20.673 27.818 1.00 24.40 143 ASP A C 1
ATOM 718 O O . ASP A 1 94 ? 24.017 19.484 27.881 1.00 23.32 143 ASP A O 1
ATOM 723 N N . GLU A 1 95 ? 22.854 21.258 28.678 1.00 24.68 144 GLU A N 1
ATOM 724 C CA . GLU A 1 95 ? 22.261 20.525 29.790 1.00 23.30 144 GLU A CA 1
ATOM 725 C C . GLU A 1 95 ? 21.268 19.468 29.312 1.00 25.68 144 GLU A C 1
ATOM 726 O O . GLU A 1 95 ? 21.262 18.337 29.810 1.00 24.09 144 GLU A O 1
ATOM 732 N N . LEU A 1 96 ? 20.438 19.828 28.334 1.00 21.19 145 LEU A N 1
ATOM 733 C CA . LEU A 1 96 ? 19.452 18.881 27.819 1.00 23.56 145 LEU A CA 1
ATOM 734 C C . LEU A 1 96 ? 20.158 17.732 27.095 1.00 22.78 145 LEU A C 1
ATOM 735 O O . LEU A 1 96 ? 19.710 16.589 27.146 1.00 22.59 145 LEU A O 1
ATOM 740 N N . SER A 1 97 ? 21.282 18.032 26.434 1.00 22.79 146 SER A N 1
ATOM 741 C CA . SER A 1 97 ? 21.957 17.011 25.637 1.00 24.12 146 SER A CA 1
ATOM 742 C C . SER A 1 97 ? 22.492 15.874 26.519 1.00 24.35 146 SER A C 1
ATOM 743 O O . SER A 1 97 ? 22.716 14.762 26.041 1.00 27.66 146 SER A O 1
ATOM 746 N N . LYS A 1 98 ? 22.668 16.148 27.808 1.00 23.87 147 LYS A N 1
ATOM 747 C CA . LYS A 1 98 ? 23.106 15.113 28.736 1.00 27.00 147 LYS A CA 1
ATOM 748 C C . LYS A 1 98 ? 22.012 14.092 28.981 1.00 26.16 147 LYS A C 1
ATOM 749 O O . LYS A 1 98 ? 22.291 12.911 29.211 1.00 29.02 147 LYS A O 1
ATOM 755 N N . ILE A 1 99 ? 20.762 14.555 28.931 1.00 24.21 148 ILE A N 1
ATOM 756 C CA . ILE A 1 99 ? 19.618 13.743 29.319 1.00 25.89 148 ILE A CA 1
ATOM 757 C C . ILE A 1 99 ? 19.210 12.800 28.204 1.00 27.18 148 ILE A C 1
ATOM 758 O O . ILE A 1 99 ? 18.894 11.632 28.451 1.00 28.37 148 ILE A O 1
ATOM 763 N N . ALA A 1 100 ? 19.230 13.311 26.975 1.00 23.48 149 ALA A N 1
ATOM 764 C CA . ALA A 1 100 ? 18.877 12.512 25.813 1.00 21.62 149 ALA A CA 1
ATOM 765 C C . ALA A 1 100 ? 19.290 13.264 24.569 1.00 21.67 149 ALA A C 1
ATOM 766 O O . ALA A 1 100 ? 19.511 14.469 24.617 1.00 24.19 149 ALA A O 1
ATOM 768 N N . PRO A 1 101 ? 19.393 12.559 23.442 1.00 21.42 150 PRO A N 1
ATOM 769 C CA . PRO A 1 101 ? 19.676 13.260 22.190 1.00 20.68 150 PRO A CA 1
ATOM 770 C C . PRO A 1 101 ? 18.712 14.423 22.035 1.00 22.67 150 PRO A C 1
ATOM 771 O O . PRO A 1 101 ? 17.487 14.261 22.183 1.00 23.49 150 PRO A O 1
ATOM 775 N N . THR A 1 102 ? 19.274 15.587 21.738 1.00 22.47 151 THR A N 1
ATOM 776 C CA . THR A 1 102 ? 18.509 16.824 21.641 1.00 22.37 151 THR A CA 1
ATOM 777 C C . THR A 1 102 ? 18.780 17.477 20.286 1.00 23.45 151 THR A C 1
ATOM 778 O O . THR A 1 102 ? 19.913 17.483 19.795 1.00 21.37 151 THR A O 1
ATOM 782 N N . ILE A 1 103 ? 17.734 17.996 19.661 1.00 21.75 152 ILE A N 1
ATOM 783 C CA . ILE A 1 103 ? 17.882 18.679 18.386 1.00 20.66 152 ILE A CA 1
ATOM 784 C C . ILE A 1 103 ? 17.242 20.037 18.490 1.00 21.30 152 ILE A C 1
ATOM 785 O O . ILE A 1 103 ? 16.164 20.180 19.092 1.00 21.84 152 ILE A O 1
ATOM 790 N N . VAL A 1 104 ? 17.888 21.035 17.898 1.00 18.40 153 VAL A N 1
ATOM 791 C CA . VAL A 1 104 ? 17.301 22.366 17.819 1.00 18.85 153 VAL A CA 1
ATOM 792 C C . VAL A 1 104 ? 16.537 22.527 16.510 1.00 19.81 153 VAL A C 1
ATOM 793 O O . VAL A 1 104 ? 17.012 22.141 15.444 1.00 18.73 153 VAL A O 1
ATOM 797 N N . PHE A 1 105 ? 15.329 23.072 16.612 1.00 19.71 154 PHE A N 1
ATOM 798 C CA . PHE A 1 105 ? 14.428 23.235 15.473 1.00 16.84 154 PHE A CA 1
ATOM 799 C C . PHE A 1 105 ? 14.229 24.730 15.304 1.00 19.11 154 PHE A C 1
ATOM 800 O O . PHE A 1 105 ? 13.584 25.382 16.136 1.00 18.83 154 PHE A O 1
ATOM 808 N N . ALA A 1 106 ? 14.822 25.299 14.256 1.00 19.46 155 ALA A N 1
ATOM 809 C CA . ALA A 1 106 ? 14.861 26.750 14.165 1.00 19.88 155 ALA A CA 1
ATOM 810 C C . ALA A 1 106 ? 15.196 27.235 12.768 1.00 19.49 155 ALA A C 1
ATOM 811 O O . ALA A 1 106 ? 15.847 26.527 11.993 1.00 24.54 155 ALA A O 1
ATOM 813 N N . ALA A 1 107 ? 14.769 28.458 12.471 1.00 20.59 156 ALA A N 1
ATOM 814 C CA . ALA A 1 107 ? 15.109 29.131 11.216 1.00 22.83 156 ALA A CA 1
ATOM 815 C C . ALA A 1 107 ? 16.462 29.826 11.343 1.00 26.30 156 ALA A C 1
ATOM 816 O O . ALA A 1 107 ? 16.870 30.178 12.443 1.00 26.21 156 ALA A O 1
ATOM 818 N N . GLU A 1 108 ? 17.128 30.048 10.211 1.00 23.10 157 GLU A N 1
ATOM 819 C CA . GLU A 1 108 ? 18.402 30.786 10.191 1.00 27.73 157 GLU A CA 1
ATOM 820 C C . GLU A 1 108 ? 18.302 32.013 9.286 1.00 28.98 157 GLU A C 1
ATOM 821 O O . GLU A 1 108 ? 17.951 31.900 8.114 1.00 29.73 157 GLU A O 1
ATOM 827 N N . ALA A 1 109 ? 18.603 33.183 9.836 1.00 28.34 158 ALA A N 1
ATOM 828 C CA . ALA A 1 109 ? 18.487 34.432 9.082 1.00 28.80 158 ALA A CA 1
ATOM 829 C C . ALA A 1 109 ? 19.458 34.505 7.908 1.00 33.08 158 ALA A C 1
ATOM 830 O O . ALA A 1 109 ? 19.106 34.989 6.827 1.00 31.11 158 ALA A O 1
ATOM 832 N N . ASP A 1 110 ? 20.685 34.027 8.106 1.00 29.67 159 ASP A N 1
ATOM 833 C CA . ASP A 1 110 ? 21.668 34.105 7.029 1.00 35.34 159 ASP A CA 1
ATOM 834 C C . ASP A 1 110 ? 21.274 33.314 5.773 1.00 36.14 159 ASP A C 1
ATOM 835 O O . ASP A 1 110 ? 21.270 33.867 4.669 1.00 39.27 159 ASP A O 1
ATOM 840 N N . GLN A 1 111 ? 20.914 32.044 5.922 1.00 33.35 160 GLN A N 1
ATOM 841 C CA . GLN A 1 111 ? 20.503 31.269 4.745 1.00 36.56 160 GLN A CA 1
ATOM 842 C C . GLN A 1 111 ? 19.068 31.582 4.318 1.00 34.31 160 GLN A C 1
ATOM 843 O O . GLN A 1 111 ? 18.673 31.318 3.181 1.00 35.26 160 GLN A O 1
ATOM 849 N N . GLY A 1 112 ? 18.297 32.166 5.229 1.00 28.09 161 GLY A N 1
ATOM 850 C CA . GLY A 1 112 ? 16.935 32.567 4.920 1.00 26.10 161 GLY A CA 1
ATOM 851 C C . GLY A 1 112 ? 15.909 31.642 5.543 1.00 25.82 161 GLY A C 1
ATOM 852 O O . GLY A 1 112 ? 16.133 30.437 5.673 1.00 21.95 161 GLY A O 1
ATOM 853 N N . TYR A 1 113 ? 14.767 32.215 5.909 1.00 24.63 162 TYR A N 1
ATOM 854 C CA . TYR A 1 113 ? 13.716 31.452 6.581 1.00 24.75 162 TYR A CA 1
ATOM 855 C C . TYR A 1 113 ? 13.307 30.163 5.852 1.00 21.32 162 TYR A C 1
ATOM 856 O O . TYR A 1 113 ? 13.296 29.082 6.447 1.00 22.76 162 TYR A O 1
ATOM 865 N N . TRP A 1 114 ? 12.958 30.264 4.575 1.00 22.70 163 TRP A N 1
ATOM 866 C CA . TRP A 1 114 ? 12.399 29.092 3.893 1.00 23.58 163 TRP A CA 1
ATOM 867 C C . TRP A 1 114 ? 13.428 27.993 3.605 1.00 24.76 163 TRP A C 1
ATOM 868 O O . TRP A 1 114 ? 13.161 26.810 3.839 1.00 24.45 163 TRP A O 1
ATOM 879 N N . GLU A 1 115 ? 14.615 28.371 3.137 1.00 26.48 164 GLU A N 1
ATOM 880 C CA . GLU A 1 115 ? 15.656 27.369 2.916 1.00 24.79 164 GLU A CA 1
ATOM 881 C C . GLU A 1 115 ? 15.985 26.645 4.218 1.00 23.17 164 GLU A C 1
ATOM 882 O O . GLU A 1 115 ? 16.104 25.424 4.236 1.00 23.38 164 GLU A O 1
ATOM 888 N N . SER A 1 116 ? 16.104 27.387 5.315 1.00 20.68 165 SER A N 1
ATOM 889 C CA . SER A 1 116 ? 16.431 26.750 6.584 1.00 23.97 165 SER A CA 1
ATOM 890 C C . SER A 1 116 ? 15.267 25.951 7.161 1.00 21.64 165 SER A C 1
ATOM 891 O O . SER A 1 116 ? 15.472 24.877 7.717 1.00 18.88 165 SER A O 1
ATOM 894 N N . THR A 1 117 ? 14.046 26.452 6.994 1.00 20.15 166 THR A N 1
ATOM 895 C CA . THR A 1 117 ? 12.864 25.751 7.482 1.00 21.75 166 THR A CA 1
ATOM 896 C C . THR A 1 117 ? 12.679 24.396 6.776 1.00 22.56 166 THR A C 1
ATOM 897 O O . THR A 1 117 ? 12.361 23.395 7.410 1.00 20.68 166 THR A O 1
ATOM 901 N N . GLN A 1 118 ? 12.901 24.365 5.466 1.00 22.28 167 GLN A N 1
ATOM 902 C CA . GLN A 1 118 ? 12.911 23.099 4.726 1.00 24.42 167 GLN A CA 1
ATOM 903 C C . GLN A 1 118 ? 13.819 22.063 5.352 1.00 22.14 167 GLN A C 1
ATOM 904 O O . GLN A 1 118 ? 13.455 20.892 5.468 1.00 23.54 167 GLN A O 1
ATOM 910 N N . GLN A 1 119 ? 15.030 22.480 5.721 1.00 19.64 168 GLN A N 1
ATOM 911 C CA . GLN A 1 119 ? 15.949 21.561 6.362 1.00 23.70 168 GLN A CA 1
ATOM 912 C C . GLN A 1 119 ? 15.426 21.102 7.714 1.00 22.12 168 GLN A C 1
ATOM 913 O O . GLN A 1 119 ? 15.642 19.956 8.088 1.00 22.12 168 GLN A O 1
ATOM 919 N N . GLN A 1 120 ? 14.738 21.984 8.449 1.00 21.95 169 GLN A N 1
ATOM 920 C CA . GLN A 1 120 ? 14.214 21.581 9.750 1.00 22.73 169 GLN A CA 1
ATOM 921 C C . GLN A 1 120 ? 13.157 20.494 9.557 1.00 20.57 169 GLN A C 1
ATOM 922 O O . GLN A 1 120 ? 13.118 19.515 10.320 1.00 21.64 169 GLN A O 1
ATOM 928 N N . TRP A 1 121 ? 12.284 20.667 8.562 1.00 18.28 170 TRP A N 1
ATOM 929 C CA . TRP A 1 121 ? 11.283 19.635 8.302 1.00 21.72 170 TRP A CA 1
ATOM 930 C C . TRP A 1 121 ? 11.955 18.354 7.801 1.00 20.70 170 TRP A C 1
ATOM 931 O O . TRP A 1 121 ? 11.587 17.254 8.206 1.00 20.99 170 TRP A O 1
ATOM 942 N N . ARG A 1 122 ? 12.958 18.494 6.939 1.00 22.61 171 ARG A N 1
ATOM 943 C CA . ARG A 1 122 ? 13.690 17.319 6.471 1.00 25.55 171 ARG A CA 1
ATOM 944 C C . ARG A 1 122 ? 14.366 16.584 7.622 1.00 24.87 171 ARG A C 1
ATOM 945 O O . ARG A 1 122 ? 14.411 15.352 7.634 1.00 23.06 171 ARG A O 1
ATOM 953 N N . ASN A 1 123 ? 14.859 17.333 8.607 1.00 21.87 172 ASN A N 1
ATOM 954 C CA . ASN A 1 123 ? 15.427 16.718 9.804 1.00 20.94 172 ASN A CA 1
ATOM 955 C C . ASN A 1 123 ? 14.409 15.850 10.542 1.00 24.35 172 ASN A C 1
ATOM 956 O O . ASN A 1 123 ? 14.718 14.725 10.943 1.00 25.09 172 ASN A O 1
ATOM 961 N N . LEU A 1 124 ? 13.204 16.381 10.737 1.00 21.69 173 LEU A N 1
ATOM 962 C CA . LEU A 1 124 ? 12.105 15.594 11.283 1.00 21.09 173 LEU A CA 1
ATOM 963 C C . LEU A 1 124 ? 11.819 14.360 10.420 1.00 22.70 173 LEU A C 1
ATOM 964 O O . LEU A 1 124 ? 11.634 13.257 10.939 1.00 23.18 173 LEU A O 1
ATOM 969 N N . GLY A 1 125 ? 11.778 14.543 9.105 1.00 23.45 174 GLY A N 1
ATOM 970 C CA . GLY A 1 125 ? 11.533 13.420 8.213 1.00 26.81 174 GLY A CA 1
ATOM 971 C C . GLY A 1 125 ? 12.518 12.283 8.431 1.00 27.11 174 GLY A C 1
ATOM 972 O O . GLY A 1 125 ? 12.133 11.106 8.443 1.00 28.83 174 GLY A O 1
ATOM 973 N N . LYS A 1 126 ? 13.791 12.634 8.611 1.00 25.88 175 LYS A N 1
ATOM 974 C CA . LYS A 1 126 ? 14.837 11.645 8.840 1.00 25.62 175 LYS A CA 1
ATOM 975 C C . LYS A 1 126 ? 14.704 10.984 10.206 1.00 28.52 175 LYS A C 1
ATOM 976 O O . LYS A 1 126 ? 14.864 9.776 10.338 1.00 28.17 175 LYS A O 1
ATOM 982 N N . VAL A 1 127 ? 14.410 11.775 11.228 1.00 26.10 176 VAL A N 1
ATOM 983 C CA . VAL A 1 127 ? 14.273 11.219 12.560 1.00 23.69 176 VAL A CA 1
ATOM 984 C C . VAL A 1 127 ? 13.131 10.206 12.642 1.00 26.15 176 VAL A C 1
ATOM 985 O O . VAL A 1 127 ? 13.265 9.164 13.288 1.00 29.73 176 VAL A O 1
ATOM 989 N N . PHE A 1 128 ? 12.010 10.514 11.997 1.00 23.96 177 PHE A N 1
ATOM 990 C CA . PHE A 1 128 ? 10.825 9.666 12.121 1.00 26.29 177 PHE A CA 1
ATOM 991 C C . PHE A 1 128 ? 10.547 8.783 10.912 1.00 28.03 177 PHE A C 1
ATOM 992 O O . PHE A 1 128 ? 9.506 8.128 10.844 1.00 29.78 177 PHE A O 1
ATOM 1000 N N . ALA A 1 129 ? 11.488 8.753 9.975 1.00 28.89 178 ALA A N 1
ATOM 1001 C CA . ALA A 1 129 ? 11.315 7.973 8.746 1.00 31.29 178 ALA A CA 1
ATOM 1002 C C . ALA A 1 129 ? 10.006 8.306 8.024 1.00 32.55 178 ALA A C 1
ATOM 1003 O O . ALA A 1 129 ? 9.259 7.414 7.607 1.00 35.23 178 ALA A O 1
ATOM 1005 N N . ILE A 1 130 ? 9.728 9.596 7.879 1.00 30.53 179 ILE A N 1
ATOM 1006 C CA . ILE A 1 130 ? 8.570 10.035 7.115 1.00 25.25 179 ILE A CA 1
ATOM 1007 C C . ILE A 1 130 ? 8.974 10.998 6.008 1.00 26.27 179 ILE A C 1
ATOM 1008 O O . ILE A 1 130 ? 8.268 11.966 5.721 1.00 28.66 179 ILE A O 1
ATOM 1013 N N . GLU A 1 131 ? 10.114 10.722 5.383 1.00 29.54 180 GLU A N 1
ATOM 1014 C CA . GLU A 1 131 ? 10.635 11.572 4.319 1.00 27.47 180 GLU A CA 1
ATOM 1015 C C . GLU A 1 131 ? 9.619 11.900 3.208 1.00 27.80 180 GLU A C 1
ATOM 1016 O O . GLU A 1 131 ? 9.549 13.044 2.755 1.00 29.64 180 GLU A O 1
ATOM 1022 N N . PRO A 1 132 ? 8.846 10.898 2.745 1.00 30.83 181 PRO A N 1
ATOM 1023 C CA . PRO A 1 132 ? 7.904 11.178 1.649 1.00 32.12 181 PRO A CA 1
ATOM 1024 C C . PRO A 1 132 ? 6.846 12.223 2.010 1.00 27.73 181 PRO A C 1
ATOM 1025 O O . PRO A 1 132 ? 6.531 13.098 1.190 1.00 31.13 181 PRO A O 1
ATOM 1029 N N . ALA A 1 133 ? 6.305 12.133 3.221 1.00 29.62 182 ALA A N 1
ATOM 1030 C CA . ALA A 1 133 ? 5.301 13.088 3.675 1.00 30.90 182 ALA A CA 1
ATOM 1031 C C . ALA A 1 133 ? 5.905 14.478 3.783 1.00 26.97 182 ALA A C 1
ATOM 1032 O O . ALA A 1 133 ? 5.274 15.478 3.436 1.00 26.81 182 ALA A O 1
ATOM 1034 N N . VAL A 1 134 ? 7.134 14.540 4.281 1.00 26.84 183 VAL A N 1
ATOM 1035 C CA . VAL A 1 134 ? 7.814 15.816 4.393 1.00 23.34 183 VAL A CA 1
ATOM 1036 C C . VAL A 1 134 ? 8.046 16.417 3.013 1.00 26.55 183 VAL A C 1
ATOM 1037 O O . VAL A 1 134 ? 7.799 17.600 2.792 1.00 23.25 183 VAL A O 1
ATOM 1041 N N . GLU A 1 135 ? 8.507 15.598 2.070 1.00 26.68 184 GLU A N 1
ATOM 1042 C CA . GLU A 1 135 ? 8.766 16.108 0.732 1.00 27.19 184 GLU A CA 1
ATOM 1043 C C . GLU A 1 135 ? 7.494 16.594 0.044 1.00 26.98 184 GLU A C 1
ATOM 1044 O O . GLU A 1 135 ? 7.514 17.611 -0.651 1.00 30.02 184 GLU A O 1
ATOM 1050 N N . ALA A 1 136 ? 6.390 15.873 0.233 1.00 28.35 185 ALA A N 1
ATOM 1051 C CA . ALA A 1 136 ? 5.118 16.289 -0.343 1.00 30.41 185 ALA A CA 1
ATOM 1052 C C . ALA A 1 136 ? 4.737 17.668 0.179 1.00 27.77 185 ALA A C 1
ATOM 1053 O O . ALA A 1 136 ? 4.308 18.539 -0.588 1.00 26.05 185 ALA A O 1
ATOM 1055 N N . LYS A 1 137 ? 4.904 17.862 1.488 1.00 25.57 186 LYS A N 1
ATOM 1056 C CA . LYS A 1 137 ? 4.577 19.129 2.126 1.00 25.38 186 LYS A CA 1
ATOM 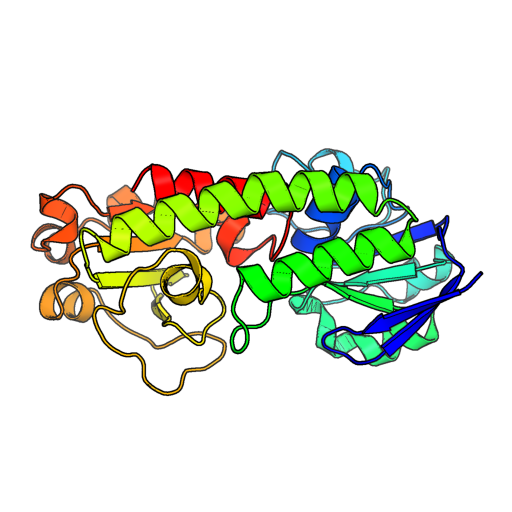1057 C C . LYS A 1 137 ? 5.482 20.234 1.608 1.00 25.96 186 LYS A C 1
ATOM 1058 O O . LYS A 1 137 ? 5.023 21.335 1.296 1.00 27.05 186 LYS A O 1
ATOM 1064 N N . ILE A 1 138 ? 6.777 19.937 1.523 1.00 27.36 187 ILE A N 1
ATOM 1065 C CA . ILE A 1 138 ? 7.721 20.904 0.989 1.00 25.68 187 ILE A CA 1
ATOM 1066 C C . ILE A 1 138 ? 7.359 21.345 -0.432 1.00 28.36 187 ILE A C 1
ATOM 1067 O O . ILE A 1 138 ? 7.345 22.539 -0.729 1.00 29.66 187 ILE A O 1
ATOM 1072 N N . GLU A 1 139 ? 7.050 20.385 -1.301 1.00 28.58 188 GLU A N 1
ATOM 1073 C CA . GLU A 1 139 ? 6.702 20.717 -2.678 1.00 31.17 188 GLU A CA 1
ATOM 1074 C C . GLU A 1 139 ? 5.514 21.671 -2.715 1.00 29.63 188 GLU A C 1
ATOM 1075 O O . GLU A 1 139 ? 5.499 22.636 -3.494 1.00 30.37 188 GLU A O 1
ATOM 1081 N N . GLN A 1 140 ? 4.526 21.398 -1.866 1.00 26.73 189 GLN A N 1
ATOM 1082 C CA . GLN A 1 140 ? 3.313 22.204 -1.793 1.00 27.66 189 GLN A CA 1
ATOM 1083 C C . GLN A 1 140 ? 3.626 23.642 -1.383 1.00 30.18 189 GLN A C 1
ATOM 1084 O O . GLN A 1 140 ? 3.226 24.600 -2.047 1.00 29.96 189 GLN A O 1
ATOM 1090 N N . VAL A 1 141 ? 4.355 23.785 -0.283 1.00 27.66 190 VAL A N 1
ATOM 1091 C CA . VAL A 1 141 ? 4.622 25.098 0.286 1.00 28.89 190 VAL A CA 1
ATOM 1092 C C . VAL A 1 141 ? 5.606 25.898 -0.574 1.00 25.89 190 VAL A C 1
ATOM 1093 O O . VAL A 1 141 ? 5.465 27.112 -0.740 1.00 26.14 190 VAL A O 1
ATOM 1097 N N . ASP A 1 142 ? 6.586 25.206 -1.136 1.00 23.60 191 ASP A N 1
ATOM 1098 C CA . ASP A 1 142 ? 7.574 25.844 -1.997 1.00 26.31 191 ASP A CA 1
ATOM 1099 C C . ASP A 1 142 ? 6.908 26.576 -3.161 1.00 28.92 191 ASP A C 1
ATOM 1100 O O . ASP A 1 142 ? 7.331 27.671 -3.542 1.00 29.73 191 ASP A O 1
ATOM 1105 N N . ALA A 1 143 ? 5.857 25.981 -3.721 1.00 29.73 192 ALA A N 1
ATOM 1106 C CA . ALA A 1 143 ? 5.197 26.596 -4.867 1.00 29.81 192 ALA A CA 1
ATOM 1107 C C . ALA A 1 143 ? 4.551 27.918 -4.478 1.00 31.86 192 ALA A C 1
ATOM 1108 O O . ALA A 1 143 ? 4.540 28.871 -5.262 1.00 32.31 192 ALA A O 1
ATOM 1110 N N . GLN A 1 144 ? 4.023 27.959 -3.259 1.00 27.91 193 GLN A N 1
ATOM 1111 C CA . GLN A 1 144 ? 3.396 29.152 -2.701 1.00 33.75 193 GLN A CA 1
ATOM 1112 C C . GLN A 1 144 ? 4.415 30.277 -2.489 1.00 31.16 193 GLN A C 1
ATOM 1113 O O . GLN A 1 144 ? 4.168 31.427 -2.866 1.00 31.33 193 GLN A O 1
ATOM 1119 N N . PHE A 1 145 ? 5.551 29.943 -1.883 1.00 29.16 194 PHE A N 1
ATOM 1120 C CA . PHE A 1 145 ? 6.653 30.888 -1.755 1.00 29.62 194 PHE A CA 1
ATOM 1121 C C . PHE A 1 145 ? 7.063 31.435 -3.113 1.00 32.34 194 PHE A C 1
ATOM 1122 O O . PHE A 1 145 ? 7.233 32.642 -3.280 1.00 29.34 194 PHE A O 1
ATOM 1130 N N . LYS A 1 146 ? 7.240 30.536 -4.077 1.00 31.31 195 LYS A N 1
ATOM 1131 C CA . LYS A 1 146 ? 7.750 30.928 -5.386 1.00 33.38 195 LYS A CA 1
ATOM 1132 C C . LYS A 1 146 ? 6.786 31.888 -6.076 1.00 34.85 195 LYS A C 1
ATOM 1133 O O . LYS A 1 146 ? 7.208 32.867 -6.702 1.00 37.62 195 LYS A O 1
ATOM 1139 N N . SER A 1 147 ? 5.493 31.608 -5.959 1.00 32.56 196 SER A N 1
ATOM 1140 C CA . SER A 1 147 ? 4.481 32.439 -6.600 1.00 37.66 196 SER A CA 1
ATOM 1141 C C . SER A 1 147 ? 4.449 33.848 -6.001 1.00 39.74 196 SER A C 1
ATOM 1142 O O . SER A 1 147 ? 4.420 34.839 -6.730 1.00 39.23 196 SER A O 1
ATOM 1145 N N . ILE A 1 148 ? 4.477 33.935 -4.673 1.00 33.60 197 ILE A N 1
ATOM 1146 C CA . 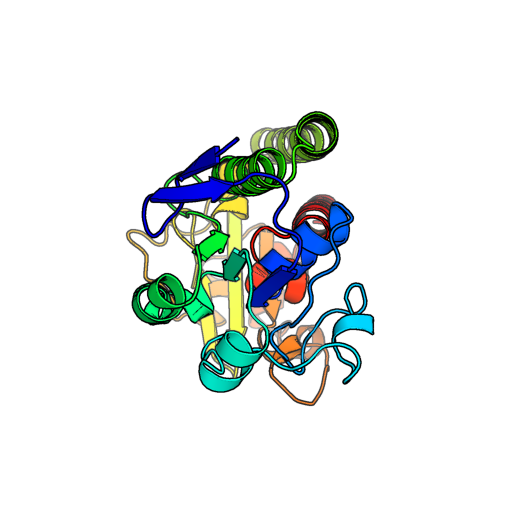ILE A 1 148 ? 4.487 35.230 -4.000 1.00 34.96 197 ILE A CA 1
ATOM 1147 C C . ILE A 1 148 ? 5.715 36.044 -4.373 1.00 33.01 197 ILE A C 1
ATOM 1148 O O . ILE A 1 148 ? 5.621 37.240 -4.655 1.00 40.10 197 ILE A O 1
ATOM 1153 N N . MET A 1 149 ? 6.873 35.394 -4.365 1.00 32.82 198 MET A N 1
ATOM 1154 C CA . MET A 1 149 ? 8.116 36.077 -4.670 1.00 34.69 198 MET A CA 1
ATOM 1155 C C . MET A 1 149 ? 8.087 36.654 -6.075 1.00 42.78 198 MET A C 1
ATOM 1156 O O . MET A 1 149 ? 8.569 37.766 -6.313 1.00 43.00 198 MET A O 1
ATOM 1161 N N . GLN A 1 150 ? 7.536 35.884 -7.010 1.00 39.46 199 GLN A N 1
ATOM 1162 C CA . GLN A 1 150 ? 7.423 36.343 -8.389 1.00 44.61 199 GLN A CA 1
ATOM 1163 C C . GLN A 1 150 ? 6.593 37.608 -8.442 1.00 45.83 199 GLN A C 1
ATOM 1164 O O . GLN A 1 150 ? 6.994 38.605 -9.041 1.00 49.83 199 GLN A O 1
ATOM 1170 N N . TYR A 1 151 ? 5.432 37.556 -7.802 1.00 44.54 200 TYR A N 1
ATOM 1171 C CA . TYR A 1 151 ? 4.526 38.691 -7.752 1.00 46.30 200 TYR A CA 1
ATOM 1172 C C . TYR A 1 151 ? 5.253 39.963 -7.318 1.00 51.88 200 TYR A C 1
ATOM 1173 O O . TYR A 1 151 ? 5.212 40.979 -8.011 1.00 54.14 200 TYR A O 1
ATOM 1182 N N . ASN A 1 152 ? 5.927 39.898 -6.175 1.00 44.52 201 ASN A N 1
ATOM 1183 C CA . ASN A 1 152 ? 6.601 41.070 -5.615 1.00 48.43 201 ASN A CA 1
ATOM 1184 C C . ASN A 1 152 ? 7.809 41.553 -6.410 1.00 51.41 201 ASN A C 1
ATOM 1185 O O . ASN A 1 152 ? 8.169 42.725 -6.347 1.00 54.40 201 ASN A O 1
ATOM 1190 N N . GLN A 1 153 ? 8.443 40.650 -7.147 1.00 48.64 202 GLN A N 1
ATOM 1191 C CA . GLN A 1 153 ? 9.528 41.039 -8.034 1.00 54.71 202 GLN A CA 1
ATOM 1192 C C . GLN A 1 153 ? 8.985 41.666 -9.315 1.00 56.93 202 GLN A C 1
ATOM 1193 O O . GLN A 1 153 ? 9.642 42.503 -9.937 1.00 63.78 202 GLN A O 1
ATOM 1199 N N . GLN A 1 154 ? 7.782 41.249 -9.701 1.00 56.70 203 GLN A N 1
ATOM 1200 C CA . GLN A 1 154 ? 7.140 41.729 -10.921 1.00 58.19 203 GLN A CA 1
ATOM 1201 C C . GLN A 1 154 ? 6.371 43.018 -10.657 1.00 61.33 203 GLN A C 1
ATOM 1202 O O . GLN A 1 154 ? 5.982 43.730 -11.583 1.00 64.29 203 GLN A O 1
ATOM 1208 N N . HIS A 1 155 ? 6.145 43.302 -9.382 1.00 58.83 204 HIS A N 1
ATOM 1209 C CA . HIS A 1 155 ? 5.601 44.580 -8.963 1.00 58.95 204 HIS A CA 1
ATOM 1210 C C . HIS A 1 155 ? 6.589 45.128 -7.945 1.00 59.20 204 HIS A C 1
ATOM 1211 O O . HIS A 1 155 ? 6.201 45.562 -6.861 1.00 65.12 204 HIS A O 1
ATOM 1218 N N . LYS A 1 156 ? 7.871 45.091 -8.302 1.00 57.69 205 LYS A N 1
ATOM 1219 C CA . LYS A 1 156 ? 8.947 45.290 -7.335 1.00 58.75 205 LYS A CA 1
ATOM 1220 C C . LYS A 1 156 ? 8.687 46.441 -6.375 1.00 61.97 205 LYS A C 1
ATOM 1221 O O . LYS A 1 156 ? 8.735 47.608 -6.762 1.00 66.90 205 LYS A O 1
ATOM 1227 N N . SER A 1 157 ? 8.423 46.107 -5.117 1.00 57.24 206 SER A N 1
ATOM 1228 C CA . SER A 1 157 ? 8.141 47.132 -4.125 1.00 50.57 206 SER A CA 1
ATOM 1229 C C . SER A 1 157 ? 8.715 46.794 -2.757 1.00 45.36 206 SER A C 1
ATOM 1230 O O . SER A 1 157 ? 9.025 45.636 -2.466 1.00 37.99 206 SER A O 1
ATOM 1233 N N . ASP A 1 158 ? 8.850 47.827 -1.930 1.00 43.43 207 ASP A N 1
ATOM 1234 C CA . ASP A 1 158 ? 9.498 47.717 -0.632 1.00 35.37 207 ASP A CA 1
ATOM 1235 C C . ASP A 1 158 ? 8.494 47.427 0.477 1.00 34.45 207 ASP A C 1
ATOM 1236 O O . ASP A 1 158 ? 7.299 47.695 0.347 1.00 33.46 207 ASP A O 1
ATOM 1241 N N . ALA A 1 159 ? 8.990 46.857 1.567 1.00 30.66 208 ALA A N 1
ATOM 1242 C CA . ALA A 1 159 ? 8.163 46.654 2.745 1.00 29.64 208 ALA A CA 1
ATOM 1243 C C . ALA A 1 159 ? 8.968 47.005 3.976 1.00 27.96 208 ALA A C 1
ATOM 1244 O O . ALA A 1 159 ? 10.185 46.795 4.022 1.00 27.21 208 ALA A O 1
ATOM 1246 N N . MET A 1 160 ? 8.275 47.543 4.969 1.00 27.50 209 MET A N 1
ATOM 1247 C CA . MET A 1 160 ? 8.875 47.806 6.258 1.00 24.68 209 MET A CA 1
ATOM 1248 C C . MET A 1 160 ? 8.207 46.862 7.237 1.00 25.97 209 MET A C 1
ATOM 1249 O O . MET A 1 160 ? 6.978 46.753 7.257 1.00 26.55 209 MET A O 1
ATOM 1254 N N . LEU A 1 161 ? 9.013 46.155 8.015 1.00 24.47 210 LEU A N 1
ATOM 1255 C CA . LEU A 1 161 ? 8.492 45.238 9.019 1.00 25.97 210 LEU A CA 1
ATOM 1256 C C . LEU A 1 161 ? 8.616 45.943 10.359 1.00 22.95 210 LEU A C 1
ATOM 1257 O O . LEU A 1 161 ? 9.707 46.329 10.746 1.00 23.73 210 LEU A O 1
ATOM 1262 N N . VAL A 1 162 ? 7.491 46.129 11.040 1.00 19.79 211 VAL A N 1
ATOM 1263 C CA . VAL A 1 162 ? 7.482 46.822 12.324 1.00 22.12 211 VAL A CA 1
ATOM 1264 C C . VAL A 1 162 ? 6.885 45.919 13.378 1.00 20.06 211 VAL A C 1
ATOM 1265 O O . VAL A 1 162 ? 5.814 45.353 13.179 1.00 22.63 211 VAL A O 1
ATOM 1269 N N . MET A 1 163 ? 7.574 45.794 14.507 1.00 22.61 212 MET A N 1
ATOM 1270 C CA . MET A 1 163 ? 7.011 45.080 15.644 1.00 21.79 212 MET A CA 1
ATOM 1271 C C . MET A 1 163 ? 6.625 46.097 16.700 1.00 23.14 212 MET A C 1
ATOM 1272 O O . MET A 1 163 ? 7.315 47.089 16.879 1.00 23.10 212 MET A O 1
ATOM 1277 N N . SER A 1 164 ? 5.507 45.859 17.374 1.00 22.54 213 SER A N 1
ATOM 1278 C CA . SER A 1 164 ? 5.059 46.721 18.465 1.00 24.20 213 SER A CA 1
ATOM 1279 C C . SER A 1 164 ? 4.978 45.908 19.749 1.00 28.53 213 SER A C 1
ATOM 1280 O O . SER A 1 164 ? 4.388 44.829 19.777 1.00 26.78 213 SER A O 1
ATOM 1283 N N . SER A 1 165 ? 5.589 46.426 20.807 1.00 24.53 214 SER A N 1
ATOM 1284 C CA . SER A 1 165 ? 5.633 45.711 22.071 1.00 27.12 214 SER A CA 1
ATOM 1285 C C . SER A 1 165 ? 5.763 46.713 23.211 1.00 27.08 214 SER A C 1
ATOM 1286 O O . SER A 1 165 ? 6.737 47.453 23.281 1.00 25.63 214 SER A O 1
ATOM 1289 N N . GLY A 1 166 ? 4.774 46.733 24.095 1.00 27.36 215 GLY A N 1
ATOM 1290 C CA . GLY A 1 166 ? 4.809 47.608 25.252 1.00 28.70 215 GLY A CA 1
ATOM 1291 C C . GLY A 1 166 ? 5.004 49.070 24.904 1.00 28.18 215 GLY A C 1
ATOM 1292 O O . GLY A 1 166 ? 5.604 49.827 25.676 1.00 26.64 215 GLY A O 1
ATOM 1293 N N . GLY A 1 167 ? 4.513 49.471 23.734 1.00 25.00 216 GLY A N 1
ATOM 1294 C CA . GLY A 1 167 ? 4.689 50.831 23.268 1.00 26.93 216 GLY A CA 1
ATOM 1295 C C . GLY A 1 167 ? 5.949 51.066 22.455 1.00 27.55 216 GLY A C 1
ATOM 1296 O O . GLY A 1 167 ? 6.126 52.147 21.899 1.00 29.57 216 GLY A O 1
ATOM 1297 N N . ASN A 1 168 ? 6.835 50.072 22.403 1.00 25.01 217 ASN A N 1
ATOM 1298 C CA . ASN A 1 168 ? 8.065 50.174 21.618 1.00 24.72 217 ASN A CA 1
ATOM 1299 C C . ASN A 1 168 ? 7.831 49.713 20.194 1.00 23.44 217 ASN A C 1
ATOM 1300 O O . ASN A 1 168 ? 7.318 48.621 19.983 1.00 26.02 217 ASN A O 1
ATOM 1305 N N . LEU A 1 169 ? 8.212 50.537 19.224 1.00 24.99 218 LEU A N 1
ATOM 1306 C CA . LEU A 1 169 ? 8.189 50.125 17.822 1.00 23.84 218 LEU A CA 1
ATOM 1307 C C . LEU A 1 169 ? 9.619 49.785 17.427 1.00 24.65 218 LEU A C 1
ATOM 1308 O O . LEU A 1 169 ? 10.528 50.568 17.671 1.00 22.97 218 LEU A O 1
ATOM 1313 N N . THR A 1 170 ? 9.811 48.616 16.824 1.00 25.31 219 THR A N 1
ATOM 1314 C CA . THR A 1 170 ? 11.125 48.213 16.331 1.00 23.11 219 THR A CA 1
ATOM 1315 C C . THR A 1 170 ? 10.999 47.740 14.892 1.00 23.13 219 THR A C 1
ATOM 1316 O O . THR A 1 170 ? 9.914 47.358 14.444 1.00 23.36 219 THR A O 1
ATOM 1320 N N . THR A 1 171 ? 12.108 47.803 14.160 1.00 23.78 220 THR A N 1
ATOM 1321 C CA . THR A 1 171 ? 12.113 47.355 12.776 1.00 24.96 220 THR A CA 1
ATOM 1322 C C . THR A 1 171 ? 13.183 46.282 12.556 1.00 24.97 220 THR A C 1
ATOM 1323 O O . THR A 1 171 ? 14.193 46.228 13.264 1.00 25.54 220 THR A O 1
ATOM 1327 N N . PHE A 1 172 ? 12.929 45.415 11.581 1.00 25.40 221 PHE A N 1
ATOM 1328 C CA . PHE A 1 172 ? 13.780 44.274 11.287 1.00 26.01 221 PHE A CA 1
ATOM 1329 C C . PHE A 1 172 ? 13.936 44.215 9.777 1.00 27.11 221 PHE A C 1
ATOM 1330 O O . PHE A 1 172 ? 12.995 44.540 9.053 1.00 29.39 221 PHE A O 1
ATOM 1338 N N . GLY A 1 173 ? 15.097 43.772 9.306 1.00 26.85 222 GLY A N 1
ATOM 1339 C CA . GLY A 1 173 ? 15.349 43.687 7.875 1.00 30.26 222 GLY A CA 1
ATOM 1340 C C . GLY A 1 173 ? 15.612 42.280 7.364 1.00 31.62 222 GLY A C 1
ATOM 1341 O O . GLY A 1 173 ? 15.224 41.290 7.994 1.00 26.97 222 GLY A O 1
ATOM 1342 N N . ALA A 1 174 ? 16.304 42.191 6.227 1.00 30.78 223 ALA A N 1
ATOM 1343 C CA . ALA A 1 174 ? 16.482 40.920 5.526 1.00 29.30 223 ALA A CA 1
ATOM 1344 C C . ALA A 1 174 ? 17.309 39.893 6.296 1.00 29.88 223 ALA A C 1
ATOM 1345 O O . ALA A 1 174 ? 17.144 38.687 6.107 1.00 28.99 223 ALA A O 1
ATOM 1347 N N . ASN A 1 175 ? 18.213 40.369 7.146 1.00 28.57 224 ASN A N 1
ATOM 1348 C CA . ASN A 1 175 ? 19.095 39.474 7.879 1.00 31.65 224 ASN A CA 1
ATOM 1349 C C . ASN A 1 175 ? 18.671 39.321 9.329 1.00 31.45 224 ASN A C 1
ATOM 1350 O O . ASN A 1 175 ? 19.488 39.316 10.248 1.00 38.15 224 ASN A O 1
ATOM 1355 N N . SER A 1 176 ? 17.366 39.173 9.512 1.00 25.63 225 SER A N 1
ATOM 1356 C CA . SER A 1 176 ? 16.764 39.105 10.826 1.00 28.69 225 SER A CA 1
ATOM 1357 C C . SER A 1 176 ? 15.879 37.869 10.912 1.00 25.28 225 SER A C 1
ATOM 1358 O O . SER A 1 176 ? 15.757 37.096 9.951 1.00 23.13 225 SER A O 1
ATOM 1361 N N . ARG A 1 177 ? 15.245 37.700 12.064 1.00 22.45 226 ARG A N 1
ATOM 1362 C CA . ARG A 1 177 ? 14.312 36.606 12.247 1.00 24.71 226 ARG A CA 1
ATOM 1363 C C . ARG A 1 177 ? 13.168 36.696 11.237 1.00 23.55 226 ARG A C 1
ATOM 1364 O O . ARG A 1 177 ? 12.476 35.712 11.008 1.00 23.98 226 ARG A O 1
ATOM 1372 N N . PHE A 1 178 ? 12.962 37.874 10.650 1.00 20.59 227 PHE A N 1
ATOM 1373 C CA . PHE A 1 178 ? 11.902 38.035 9.642 1.00 22.69 227 PHE A CA 1
ATOM 1374 C C . PHE A 1 178 ? 12.470 38.055 8.223 1.00 23.23 227 PHE A C 1
ATOM 1375 O O . PHE A 1 178 ? 11.912 38.686 7.329 1.00 24.16 227 PHE A O 1
ATOM 1383 N N . SER A 1 179 ? 13.579 37.348 8.029 1.00 24.69 228 SER A N 1
ATOM 1384 C CA . SER A 1 179 ? 14.217 37.261 6.714 1.00 26.24 228 SER A CA 1
ATOM 1385 C C . SER A 1 179 ? 13.244 36.826 5.606 1.00 24.61 228 SER A C 1
ATOM 1386 O O . SER A 1 179 ? 13.385 37.237 4.455 1.00 25.40 228 SER A O 1
ATOM 1389 N N . SER A 1 180 ? 12.252 36.012 5.965 1.00 21.53 229 SER A N 1
ATOM 1390 C CA . SER A 1 180 ? 11.272 35.501 5.001 1.00 23.41 229 SER A CA 1
ATOM 1391 C C . SER A 1 180 ? 10.679 36.599 4.121 1.00 26.54 229 SER A C 1
ATOM 1392 O O . SER A 1 180 ? 10.502 36.415 2.909 1.00 25.49 229 SER A O 1
ATOM 1395 N N . VAL A 1 181 ? 10.366 37.735 4.736 1.00 21.89 230 VAL A N 1
ATOM 1396 C CA . VAL A 1 181 ? 9.743 38.853 4.040 1.00 22.57 230 VAL A CA 1
ATOM 1397 C C . VAL A 1 181 ? 10.546 39.265 2.805 1.00 24.80 230 VAL A C 1
ATOM 1398 O O . VAL A 1 181 ? 9.974 39.552 1.750 1.00 24.70 230 VAL A O 1
ATOM 1402 N N . TYR A 1 182 ? 11.865 39.281 2.950 1.00 25.20 231 TYR A N 1
ATOM 1403 C CA . TYR A 1 182 ? 12.747 39.832 1.925 1.00 27.88 231 TYR A CA 1
ATOM 1404 C C . TYR A 1 182 ? 13.387 38.753 1.061 1.00 30.82 231 TYR A C 1
ATOM 1405 O O . TYR A 1 182 ? 13.433 38.873 -0.166 1.00 33.49 231 TYR A O 1
ATOM 1414 N N . LYS A 1 183 ? 13.874 37.698 1.703 1.00 27.89 232 LYS A N 1
ATOM 1415 C CA . LYS A 1 183 ? 14.620 36.653 1.009 1.00 29.15 232 LYS A CA 1
ATOM 1416 C C . LYS A 1 183 ? 13.729 35.614 0.330 1.00 30.29 232 LYS A C 1
ATOM 1417 O O . LYS A 1 183 ? 14.111 35.023 -0.684 1.00 32.03 232 LYS A O 1
ATOM 1423 N N . ASP A 1 184 ? 12.548 35.389 0.888 1.00 27.20 233 ASP A N 1
ATOM 1424 C CA . ASP A 1 184 ? 11.657 34.348 0.379 1.00 30.05 233 ASP A CA 1
ATOM 1425 C C . ASP A 1 184 ? 10.427 34.890 -0.308 1.00 30.52 233 ASP A C 1
ATOM 1426 O O . ASP A 1 184 ? 10.000 34.344 -1.307 1.00 33.29 233 ASP A O 1
ATOM 1431 N N . PHE A 1 185 ? 9.853 35.957 0.232 1.00 27.09 234 PHE A N 1
ATOM 1432 C CA . PHE A 1 185 ? 8.607 36.485 -0.295 1.00 28.84 234 PHE A CA 1
ATOM 1433 C C . PHE A 1 185 ? 8.837 37.592 -1.322 1.00 28.13 234 PHE A C 1
ATOM 1434 O O . PHE A 1 185 ? 7.896 38.045 -1.978 1.00 34.44 234 PHE A O 1
ATOM 1442 N N . GLY A 1 186 ? 10.085 38.039 -1.427 1.00 30.43 235 GLY A N 1
ATOM 1443 C CA . GLY A 1 186 ? 10.502 38.899 -2.521 1.00 35.68 235 GLY A CA 1
ATOM 1444 C C . GLY A 1 186 ? 10.310 40.397 -2.380 1.00 38.87 235 GLY A C 1
ATOM 1445 O O . GLY A 1 186 ? 10.399 41.127 -3.371 1.00 37.63 235 GLY A O 1
ATOM 1446 N N . PHE A 1 187 ? 10.047 40.876 -1.169 1.00 32.70 236 PHE A N 1
ATOM 1447 C CA . PHE A 1 187 ? 10.002 42.315 -0.945 1.00 29.66 236 PHE A CA 1
ATOM 1448 C C . PHE A 1 187 ? 11.423 42.852 -0.865 1.00 30.22 236 PHE A C 1
ATOM 1449 O O . PHE A 1 187 ? 12.359 42.116 -0.560 1.00 30.87 236 PHE A O 1
ATOM 1457 N N . SER A 1 188 ? 11.588 44.143 -1.128 1.00 32.61 237 SER A N 1
ATOM 1458 C CA . SER A 1 188 ? 12.850 44.801 -0.816 1.00 32.23 237 SER A CA 1
ATOM 1459 C C . SER A 1 188 ? 12.643 45.621 0.458 1.00 32.97 237 SER A C 1
ATOM 1460 O O . SER A 1 188 ? 11.509 45.946 0.813 1.00 32.10 237 SER A O 1
ATOM 1463 N N . GLU A 1 189 ? 13.727 45.939 1.155 1.00 31.94 238 GLU A N 1
ATOM 1464 C CA . GLU A 1 189 ? 13.623 46.730 2.377 1.00 32.26 238 GLU A CA 1
ATOM 1465 C C . GLU A 1 189 ? 13.358 48.196 2.051 1.00 38.06 238 GLU A C 1
ATOM 1466 O O . GLU A 1 189 ? 14.067 48.790 1.235 1.00 37.93 238 GLU A O 1
ATOM 1472 N N . THR A 1 190 ? 12.348 48.785 2.686 1.00 33.74 239 THR A N 1
ATOM 1473 C CA . THR A 1 190 ? 12.114 50.219 2.551 1.00 34.60 239 THR A CA 1
ATOM 1474 C C . THR A 1 190 ? 13.396 50.936 2.924 1.00 39.21 239 THR A C 1
ATOM 1475 O O . THR A 1 190 ? 13.935 51.712 2.141 1.00 44.28 239 THR A O 1
ATOM 1479 N N . VAL A 1 191 ? 13.891 50.671 4.126 1.00 38.92 240 VAL A N 1
ATOM 1480 C CA . VAL A 1 191 ? 15.211 51.157 4.504 1.00 39.07 240 VAL A CA 1
ATOM 1481 C C . VAL A 1 191 ? 16.110 50.011 4.943 1.00 42.63 240 VAL A C 1
ATOM 1482 O O . VAL A 1 191 ? 15.762 49.239 5.835 1.00 42.05 240 VAL A O 1
ATOM 1486 N N . PRO A 1 192 ? 17.260 49.872 4.272 1.00 43.49 241 PRO A N 1
ATOM 1487 C CA . PRO A 1 192 ? 18.255 48.865 4.637 1.00 48.87 241 PRO A CA 1
ATOM 1488 C C . PRO A 1 192 ? 18.656 49.028 6.094 1.00 51.32 241 PRO A C 1
ATOM 1489 O O . PRO A 1 192 ? 19.265 50.034 6.453 1.00 54.24 241 PRO A O 1
ATOM 1493 N N . VAL A 1 193 ? 18.304 48.052 6.923 1.00 51.22 242 VAL A N 1
ATOM 1494 C CA . VAL A 1 193 ? 18.640 48.109 8.339 1.00 54.33 242 VAL A CA 1
ATOM 1495 C C . VAL A 1 193 ? 20.061 47.594 8.595 1.00 58.33 242 VAL A C 1
ATOM 1496 O O . VAL A 1 193 ? 20.353 47.060 9.669 1.00 58.88 242 VAL A O 1
ATOM 1500 N N . SER A 1 194 ? 20.931 47.758 7.597 1.00 59.31 243 SER A N 1
ATOM 1501 C CA . SER A 1 194 ? 22.354 47.413 7.711 1.00 62.26 243 SER A CA 1
ATOM 1502 C C . SER A 1 194 ? 22.584 46.111 8.488 1.00 63.62 243 SER A C 1
ATOM 1503 O O . SER A 1 194 ? 21.799 45.165 8.368 1.00 62.87 243 SER A O 1
ATOM 1506 N N . LYS A 1 195 ? 23.660 46.059 9.272 1.00 61.61 244 LYS A N 1
ATOM 1507 C CA . LYS A 1 195 ? 23.928 44.889 10.104 1.00 57.82 244 LYS A CA 1
ATOM 1508 C C . LYS A 1 195 ? 22.949 44.891 11.269 1.00 61.84 244 LYS A C 1
ATOM 1509 O O . LYS A 1 195 ? 22.873 45.858 12.020 1.00 63.58 244 LYS A O 1
ATOM 1515 N N . GLU A 1 196 ? 22.204 43.805 11.425 1.00 57.03 245 GLU A N 1
ATOM 1516 C CA . GLU A 1 196 ? 21.124 43.794 12.401 1.00 58.65 245 GLU A CA 1
ATOM 1517 C C . GLU A 1 196 ? 21.562 43.396 13.800 1.00 58.36 245 GLU A C 1
ATOM 1518 O O . GLU A 1 196 ? 22.752 43.283 14.108 1.00 62.79 245 GLU A O 1
ATOM 1524 N N . SER A 1 197 ? 20.566 43.201 14.649 1.00 58.72 246 SER A N 1
ATOM 1525 C CA . SER A 1 197 ? 20.781 42.680 15.977 1.00 56.88 246 SER A CA 1
ATOM 1526 C C . SER A 1 197 ? 19.555 41.853 16.322 1.00 51.10 246 SER A C 1
ATOM 1527 O O . SER A 1 197 ? 18.473 42.085 15.781 1.00 53.77 246 SER A O 1
ATOM 1530 N N . SER A 1 198 ? 19.733 40.890 17.220 1.00 51.93 247 SER A N 1
ATOM 1531 C CA . SER A 1 198 ? 18.660 39.995 17.646 1.00 47.88 247 SER A CA 1
ATOM 1532 C C . SER A 1 198 ? 17.280 40.656 17.774 1.00 47.66 247 SER A C 1
ATOM 1533 O O . SER A 1 198 ? 16.317 40.220 17.141 1.00 46.16 247 SER A O 1
ATOM 1536 N N . HIS A 1 199 ? 17.195 41.706 18.588 1.00 44.29 248 HIS A N 1
ATOM 1537 C CA . HIS A 1 199 ? 15.917 42.297 18.980 1.00 42.85 248 HIS A CA 1
ATOM 1538 C C . HIS A 1 199 ? 15.435 43.485 18.143 1.00 38.28 248 HIS A C 1
ATOM 1539 O O . HIS A 1 199 ? 14.538 44.212 18.572 1.00 38.50 248 HIS A O 1
ATOM 1546 N N . GLY A 1 200 ? 16.021 43.686 16.966 1.00 38.20 249 GLY A N 1
ATOM 1547 C CA . GLY A 1 200 ? 15.590 44.761 16.085 1.00 37.74 249 GLY A CA 1
ATOM 1548 C C . GLY A 1 200 ? 16.154 46.131 16.431 1.00 36.69 249 GLY A C 1
ATOM 1549 O O . GLY A 1 200 ? 16.947 46.269 17.364 1.00 37.90 249 GLY A O 1
ATOM 1550 N N . ASP A 1 201 ? 15.754 47.144 15.666 1.00 31.93 250 ASP A N 1
ATOM 1551 C CA . ASP A 1 201 ? 16.204 48.511 15.896 1.00 30.99 250 ASP A CA 1
ATOM 1552 C C . ASP A 1 201 ? 15.031 49.389 16.277 1.00 26.59 250 ASP A C 1
ATOM 1553 O O . ASP A 1 201 ? 13.961 49.307 15.677 1.00 25.32 250 ASP A O 1
ATOM 1558 N N . LEU A 1 202 ? 15.237 50.240 17.272 1.00 27.21 251 LEU A N 1
ATOM 1559 C CA . LEU A 1 202 ? 14.156 51.082 17.765 1.00 23.58 251 LEU A CA 1
ATOM 1560 C C . LEU A 1 202 ? 13.797 52.182 16.775 1.00 24.31 251 LEU A C 1
ATOM 1561 O O . LEU A 1 202 ? 14.666 52.907 16.289 1.00 28.80 251 LEU A O 1
ATOM 1566 N N . ILE A 1 203 ? 12.508 52.307 16.491 1.00 23.60 252 ILE A N 1
ATOM 1567 C CA . ILE A 1 203 ? 12.011 53.359 15.617 1.00 25.38 252 ILE A CA 1
ATOM 1568 C C . ILE A 1 203 ? 10.869 54.124 16.290 1.00 29.08 252 ILE A C 1
ATOM 1569 O O . ILE A 1 203 ? 10.760 54.135 17.516 1.00 29.49 252 ILE A O 1
ATOM 1574 N N . SER A 1 204 ? 10.027 54.762 15.484 1.00 29.50 253 SER A N 1
ATOM 1575 C CA . SER A 1 204 ? 8.950 55.600 15.993 1.00 32.84 253 SER A CA 1
ATOM 1576 C C . SER A 1 204 ? 7.935 55.775 14.882 1.00 33.05 253 SER A C 1
ATOM 1577 O O . SER A 1 204 ? 8.172 55.360 13.751 1.00 33.44 253 SER A O 1
ATOM 1580 N N . PHE A 1 205 ? 6.799 56.385 15.194 1.00 32.91 254 PHE A N 1
ATOM 1581 C CA . PHE A 1 205 ? 5.823 56.663 14.149 1.00 33.36 254 PHE A CA 1
ATOM 1582 C C . PHE A 1 205 ? 6.362 57.701 13.167 1.00 35.36 254 PHE A C 1
ATOM 1583 O O . PHE A 1 205 ? 6.047 57.674 11.978 1.00 37.56 254 PHE A O 1
ATOM 1591 N N . GLU A 1 206 ? 7.186 58.611 13.665 1.00 35.18 255 GLU A N 1
ATOM 1592 C CA . GLU A 1 206 ? 7.799 59.614 12.812 1.00 35.66 255 GLU A CA 1
ATOM 1593 C C . GLU A 1 206 ? 8.691 58.947 11.758 1.00 40.42 255 GLU A C 1
ATOM 1594 O O . GLU A 1 206 ? 8.720 59.366 10.601 1.00 38.16 255 GLU A O 1
ATOM 1600 N N . TYR A 1 207 ? 9.411 57.906 12.169 1.00 35.63 256 TYR A N 1
ATOM 1601 C CA . TYR A 1 207 ? 10.266 57.137 11.268 1.00 35.32 256 TYR A CA 1
ATOM 1602 C C . TYR A 1 207 ? 9.439 56.426 10.189 1.00 38.90 256 TYR A C 1
ATOM 1603 O O . TYR A 1 207 ? 9.831 56.393 9.019 1.00 38.18 256 TYR A O 1
ATOM 1612 N N . ILE A 1 208 ? 8.299 55.861 10.581 1.00 33.40 257 ILE A N 1
ATOM 1613 C CA . ILE A 1 208 ? 7.417 55.184 9.628 1.00 34.77 257 ILE A CA 1
ATOM 1614 C C . ILE A 1 208 ? 6.882 56.180 8.602 1.00 37.82 257 ILE A C 1
ATOM 1615 O O . ILE A 1 208 ? 6.920 55.929 7.394 1.00 37.76 257 ILE A O 1
ATOM 1620 N N . ARG A 1 209 ? 6.403 57.319 9.088 1.00 36.32 258 ARG A N 1
ATOM 1621 C CA . ARG A 1 209 ? 5.873 58.366 8.214 1.00 40.30 258 ARG A CA 1
ATOM 1622 C C . ARG A 1 209 ? 6.954 58.969 7.318 1.00 41.39 258 ARG A C 1
ATOM 1623 O O . ARG A 1 209 ? 6.746 59.144 6.118 1.00 43.53 258 ARG A O 1
ATOM 1631 N N . GLU A 1 210 ? 8.108 59.280 7.903 1.00 40.23 259 GLU A N 1
ATOM 1632 C CA . GLU A 1 210 ? 9.198 59.909 7.163 1.00 41.62 259 GLU A CA 1
ATOM 1633 C C . GLU A 1 210 ? 9.690 59.009 6.021 1.00 44.79 259 GLU A C 1
ATOM 1634 O O . GLU A 1 210 ? 9.874 59.469 4.887 1.00 43.28 259 GLU A O 1
ATOM 1640 N N . HIS A 1 211 ? 9.880 57.724 6.315 1.00 40.68 260 HIS A N 1
ATOM 1641 C CA . HIS A 1 211 ? 10.388 56.784 5.321 1.00 40.28 260 HIS A CA 1
ATOM 1642 C C . HIS A 1 211 ? 9.313 56.303 4.349 1.00 41.39 260 HIS A C 1
ATOM 1643 O O . HIS A 1 211 ? 9.626 55.847 3.248 1.00 46.57 260 HIS A O 1
ATOM 1650 N N . ASN A 1 212 ? 8.052 56.405 4.758 1.00 38.87 261 ASN A N 1
ATOM 1651 C CA . ASN A 1 212 ? 6.929 56.166 3.854 1.00 42.91 261 ASN A CA 1
ATOM 1652 C C . ASN A 1 212 ? 7.021 54.847 3.074 1.00 44.36 261 ASN A C 1
ATOM 1653 O O . ASN A 1 212 ? 7.200 54.847 1.853 1.00 40.05 261 ASN A O 1
ATOM 1658 N N . PRO A 1 213 ? 6.891 53.713 3.776 1.00 41.27 262 PRO A N 1
ATOM 1659 C CA . PRO A 1 213 ? 6.949 52.410 3.100 1.00 36.15 262 PRO A CA 1
ATOM 1660 C C . PRO A 1 213 ? 5.736 52.201 2.193 1.00 36.27 262 PRO A C 1
ATOM 1661 O O . PRO A 1 213 ? 4.651 52.709 2.487 1.00 36.82 262 PRO A O 1
ATOM 1665 N N . LYS A 1 214 ? 5.921 51.463 1.102 1.00 36.94 263 LYS A N 1
ATOM 1666 C CA . LYS A 1 214 ? 4.813 51.129 0.212 1.00 38.79 263 LYS A CA 1
ATOM 1667 C C . LYS A 1 214 ? 3.946 50.038 0.828 1.00 35.30 263 LYS A C 1
ATOM 1668 O O . LYS A 1 214 ? 2.726 49.993 0.631 1.00 32.56 263 LYS A O 1
ATOM 1674 N N . THR A 1 215 ? 4.591 49.152 1.575 1.00 35.57 264 THR A N 1
ATOM 1675 C CA . THR A 1 215 ? 3.897 48.091 2.289 1.00 31.93 264 THR A CA 1
ATOM 1676 C C . THR A 1 215 ? 4.385 48.087 3.725 1.00 30.41 264 THR A C 1
ATOM 1677 O O . THR A 1 215 ? 5.590 48.205 3.984 1.00 29.14 264 THR A O 1
ATOM 1681 N N . LEU A 1 216 ? 3.449 47.944 4.655 1.00 27.60 265 LEU A N 1
ATOM 1682 C CA . LEU A 1 216 ? 3.785 47.973 6.072 1.00 29.12 265 LEU A CA 1
ATOM 1683 C C . LEU A 1 216 ? 3.283 46.690 6.735 1.00 26.71 265 LEU A C 1
ATOM 1684 O O . LEU A 1 216 ? 2.080 46.424 6.770 1.00 28.93 265 LEU A O 1
ATOM 1689 N N . LEU A 1 217 ? 4.216 45.889 7.244 1.00 25.89 266 LEU A N 1
ATOM 1690 C CA . LEU A 1 217 ? 3.875 44.625 7.887 1.00 25.59 266 LEU A CA 1
ATOM 1691 C C . LEU A 1 217 ? 4.063 44.785 9.391 1.00 22.44 266 LEU A C 1
ATOM 1692 O O . LEU A 1 217 ? 5.154 45.103 9.856 1.00 25.13 266 LEU A O 1
ATOM 1697 N N . VAL A 1 218 ? 2.996 44.562 10.144 1.00 24.13 267 VAL A N 1
ATOM 1698 C CA . VAL A 1 218 ? 3.009 44.869 11.563 1.00 22.73 267 VAL A CA 1
ATOM 1699 C C . VAL A 1 218 ? 2.857 43.601 12.385 1.00 23.99 267 VAL A C 1
ATOM 1700 O O . VAL A 1 218 ? 1.964 42.792 12.134 1.00 24.35 267 VAL A O 1
ATOM 1704 N N . VAL A 1 219 ? 3.732 43.448 13.379 1.00 22.60 268 VAL A N 1
ATOM 1705 C CA . VAL A 1 219 ? 3.683 42.324 14.314 1.00 18.86 268 VAL A CA 1
ATOM 1706 C C . VAL A 1 219 ? 3.334 42.842 15.711 1.00 23.49 268 VAL A C 1
ATOM 1707 O O . VAL A 1 219 ? 4.111 43.577 16.326 1.00 24.02 268 VAL A O 1
ATOM 1711 N N . ASP A 1 220 ? 2.154 42.467 16.198 1.00 25.76 269 ASP A N 1
ATOM 1712 C CA . ASP A 1 220 ? 1.669 42.919 17.503 1.00 29.30 269 ASP A CA 1
ATOM 1713 C C . ASP A 1 220 ? 2.114 41.936 18.571 1.00 27.23 269 ASP A C 1
ATOM 1714 O O . ASP A 1 220 ? 1.400 40.995 18.900 1.00 31.68 269 ASP A O 1
ATOM 1719 N N . ARG A 1 221 ? 3.309 42.143 19.104 1.00 29.50 270 ARG A N 1
ATOM 1720 C CA . ARG A 1 221 ? 3.865 41.178 20.035 1.00 29.48 270 ARG A CA 1
ATOM 1721 C C . ARG A 1 221 ? 2.982 41.009 21.270 1.00 33.87 270 ARG A C 1
ATOM 1722 O O . ARG A 1 221 ? 2.899 39.923 21.841 1.00 34.22 270 ARG A O 1
ATOM 1730 N N . ASP A 1 222 ? 2.307 42.080 21.668 1.00 30.79 271 ASP A N 1
ATOM 1731 C CA . ASP A 1 222 ? 1.508 42.031 22.884 1.00 37.34 271 ASP A CA 1
ATOM 1732 C C . ASP A 1 222 ? 0.354 41.036 22.778 1.00 38.86 271 ASP A C 1
ATOM 1733 O O . ASP A 1 222 ? -0.096 40.500 23.790 1.00 41.56 271 ASP A O 1
ATOM 1738 N N . LYS A 1 223 ? -0.104 40.764 21.559 1.00 36.19 272 LYS A N 1
ATOM 1739 C CA . LYS A 1 223 ? -1.209 39.824 21.358 1.00 40.28 272 LYS A CA 1
ATOM 1740 C C . LYS A 1 223 ? -0.986 38.487 22.069 1.00 42.33 272 LYS A C 1
ATOM 1741 O O . LYS A 1 223 ? -1.922 37.909 22.620 1.00 45.75 272 LYS A O 1
ATOM 1747 N N . VAL A 1 224 ? 0.250 37.997 22.058 1.00 41.99 273 VAL A N 1
ATOM 1748 C CA . VAL A 1 224 ? 0.553 36.689 22.634 1.00 45.42 273 VAL A CA 1
ATOM 1749 C C . VAL A 1 224 ? 1.212 36.770 24.008 1.00 48.11 273 VAL A C 1
ATOM 1750 O O . VAL A 1 224 ? 1.449 35.740 24.641 1.00 47.41 273 VAL A O 1
ATOM 1754 N N . VAL A 1 225 ? 1.513 37.984 24.463 1.00 53.38 274 VAL A N 1
ATOM 1755 C CA . VAL A 1 225 ? 2.175 38.173 25.756 1.00 51.94 274 VAL A CA 1
ATOM 1756 C C . VAL A 1 225 ? 1.265 38.819 26.813 1.00 59.26 274 VAL A C 1
ATOM 1757 O O . VAL A 1 225 ? 1.307 38.446 27.990 1.00 60.83 274 VAL A O 1
ATOM 1761 N N . THR A 1 226 ? 0.449 39.785 26.396 1.00 58.47 275 THR A N 1
ATOM 1762 C CA . THR A 1 226 ? -0.505 40.423 27.308 1.00 64.12 275 THR A CA 1
ATOM 1763 C C . THR A 1 226 ? -1.684 39.497 27.600 1.00 66.14 275 THR A C 1
ATOM 1764 O O . THR A 1 226 ? -2.064 38.674 26.762 1.00 63.98 275 THR A O 1
ATOM 1768 N N . LYS A 1 227 ? -2.260 39.639 28.792 1.00 67.84 276 LYS A N 1
ATOM 1769 C CA . LYS A 1 227 ? -3.409 38.834 29.192 1.00 70.98 276 LYS A CA 1
ATOM 1770 C C . LYS A 1 227 ? -4.626 39.164 28.324 1.00 71.24 276 LYS A C 1
ATOM 1771 O O . LYS A 1 227 ? -5.477 38.307 28.079 1.00 75.00 276 LYS A O 1
ATOM 1777 N N . GLY A 1 228 ? -4.701 40.409 27.860 1.00 69.46 277 GLY A N 1
ATOM 1778 C CA . GLY A 1 228 ? -5.748 40.816 26.939 1.00 64.72 277 GLY A CA 1
ATOM 1779 C C . GLY A 1 228 ? -5.362 40.453 25.519 1.00 70.00 277 GLY A C 1
ATOM 1780 O O . GLY A 1 228 ? -4.225 40.058 25.263 1.00 69.30 277 GLY A O 1
ATOM 1781 N N . GLU A 1 229 ? -6.301 40.580 24.589 1.00 67.90 278 GLU A N 1
ATOM 1782 C CA . GLU A 1 229 ? -6.030 40.227 23.200 1.00 67.35 278 GLU A CA 1
ATOM 1783 C C . GLU A 1 229 ? -6.498 41.326 22.247 1.00 65.12 278 GLU A C 1
ATOM 1784 O O . GLU A 1 229 ? -6.799 41.059 21.081 1.00 65.98 278 GLU A O 1
ATOM 1790 N N . THR A 1 230 ? -6.553 42.558 22.744 1.00 61.73 279 THR A N 1
ATOM 1791 C CA . THR A 1 230 ? -7.113 43.669 21.980 1.00 58.96 279 THR A CA 1
ATOM 1792 C C . THR A 1 230 ? -6.378 43.941 20.668 1.00 59.30 279 THR A C 1
ATOM 1793 O O . THR A 1 230 ? -5.279 43.438 20.437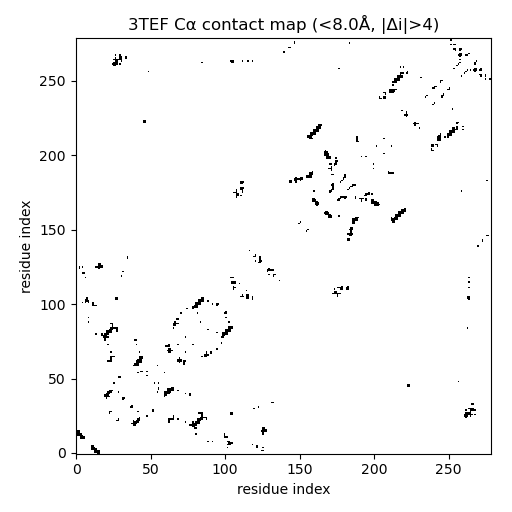 1.00 62.02 279 THR A O 1
ATOM 1797 N N . ASN A 1 231 ? -7.005 44.745 19.817 1.00 55.74 280 ASN A N 1
ATOM 1798 C CA . ASN A 1 231 ? -6.489 45.031 18.483 1.00 59.63 280 ASN A CA 1
ATOM 1799 C C . ASN A 1 231 ? -5.620 46.284 18.426 1.00 56.61 280 ASN A C 1
ATOM 1800 O O . ASN A 1 231 ? -6.090 47.395 18.686 1.00 55.18 280 ASN A O 1
ATOM 1805 N N . ILE A 1 232 ? -4.350 46.089 18.081 1.00 56.42 281 ILE A N 1
ATOM 1806 C CA . ILE A 1 232 ? -3.411 47.195 17.950 1.00 49.96 281 ILE A CA 1
ATOM 1807 C C . ILE A 1 232 ? -3.862 48.148 16.851 1.00 47.03 281 ILE A C 1
ATOM 1808 O O . ILE A 1 232 ? -3.631 49.352 16.933 1.00 45.43 281 ILE A O 1
ATOM 1813 N N . ARG A 1 233 ? -4.506 47.603 15.823 1.00 49.04 282 ARG A N 1
ATOM 1814 C CA . ARG A 1 233 ? -4.908 48.406 14.673 1.00 46.46 282 ARG A CA 1
ATOM 1815 C C . ARG A 1 233 ? -5.572 49.715 15.095 1.00 46.59 282 ARG A C 1
ATOM 1816 O O . ARG A 1 233 ? -5.231 50.784 14.586 1.00 41.24 282 ARG A O 1
ATOM 1824 N N . GLN A 1 234 ? -6.518 49.631 16.026 1.00 46.67 283 GLN A N 1
ATOM 1825 C CA . GLN A 1 234 ? -7.229 50.821 16.479 1.00 46.73 283 GLN A CA 1
ATOM 1826 C C . GLN A 1 234 ? -6.266 51.929 16.898 1.00 48.14 283 GLN A C 1
ATOM 1827 O O . GLN A 1 234 ? -6.481 53.102 16.597 1.00 48.71 283 GLN A O 1
ATOM 1833 N N . THR A 1 235 ? -5.194 51.550 17.578 1.00 47.18 284 THR A N 1
ATOM 1834 C CA . THR A 1 235 ? -4.246 52.525 18.098 1.00 48.17 284 THR A CA 1
ATOM 1835 C C . THR A 1 235 ? -3.077 52.783 17.145 1.00 48.05 284 THR A C 1
ATOM 1836 O O . THR A 1 235 ? -2.592 53.913 17.041 1.00 47.14 284 THR A O 1
ATOM 1840 N N . PHE A 1 236 ? -2.637 51.739 16.447 1.00 45.64 285 PHE A N 1
ATOM 1841 C CA . PHE A 1 236 ? -1.495 51.841 15.541 1.00 43.02 285 PHE A CA 1
ATOM 1842 C C . PHE A 1 236 ? -1.771 52.809 14.401 1.00 39.34 285 PHE A C 1
ATOM 1843 O O . PHE A 1 236 ? -0.890 53.548 13.968 1.00 40.05 285 PHE A O 1
ATOM 1851 N N . GLU A 1 237 ? -3.006 52.805 13.916 1.00 41.36 286 GLU A N 1
ATOM 1852 C CA . GLU A 1 237 ? -3.349 53.633 12.775 1.00 42.15 286 GLU A CA 1
ATOM 1853 C C . GLU A 1 237 ? -3.718 55.040 13.222 1.00 45.07 286 GLU A C 1
ATOM 1854 O O . GLU A 1 237 ? -4.886 55.431 13.199 1.00 44.55 286 GLU A O 1
ATOM 1860 N N . ASN A 1 238 ? -2.704 55.786 13.650 1.00 41.73 287 ASN A N 1
ATOM 1861 C CA . ASN A 1 238 ? -2.876 57.175 14.043 1.00 43.05 287 ASN A CA 1
ATOM 1862 C C . ASN A 1 238 ? -2.636 58.095 12.855 1.00 44.13 287 ASN A C 1
ATOM 1863 O O . ASN A 1 238 ? -2.520 57.630 11.725 1.00 44.05 287 ASN A O 1
ATOM 1868 N N . ASP A 1 239 ? -2.551 59.395 13.114 1.00 48.98 288 ASP A N 1
ATOM 1869 C CA . ASP A 1 239 ? -2.373 60.379 12.047 1.00 49.82 288 ASP A CA 1
ATOM 1870 C C . ASP A 1 239 ? -1.099 60.175 11.226 1.00 49.94 288 ASP A C 1
ATOM 1871 O O . ASP A 1 239 ? -1.114 60.339 10.004 1.00 51.02 288 ASP A O 1
ATOM 1876 N N . LEU A 1 240 ? -0.001 59.827 11.890 1.00 48.45 289 LEU A N 1
ATOM 1877 C CA . LEU A 1 240 ? 1.281 59.680 11.205 1.00 44.63 289 LEU A CA 1
ATOM 1878 C C . LEU A 1 240 ? 1.270 58.493 10.252 1.00 48.77 289 LEU A C 1
ATOM 1879 O O . LEU A 1 240 ? 1.861 58.540 9.170 1.00 48.85 289 LEU A O 1
ATOM 1884 N N . VAL A 1 241 ? 0.598 57.427 10.666 1.00 44.39 290 VAL A N 1
ATOM 1885 C CA . VAL A 1 241 ? 0.509 56.215 9.865 1.00 40.66 290 VAL A CA 1
ATOM 1886 C C . VAL A 1 241 ? -0.454 56.402 8.689 1.00 44.18 290 VAL A C 1
ATOM 1887 O O . VAL A 1 241 ? -0.206 55.902 7.592 1.00 43.42 290 VAL A O 1
ATOM 1891 N N . LYS A 1 242 ? -1.542 57.130 8.927 1.00 45.92 291 LYS A N 1
ATOM 1892 C CA . LYS A 1 242 ? -2.521 57.437 7.878 1.00 49.33 291 LYS A CA 1
ATOM 1893 C C . LYS A 1 242 ? -1.883 58.187 6.713 1.00 50.16 291 LYS A C 1
ATOM 1894 O O . LYS A 1 242 ? -2.284 58.024 5.558 1.00 53.77 291 LYS A O 1
ATOM 1900 N N . ALA A 1 243 ? -0.897 59.019 7.030 1.00 51.27 292 ALA A N 1
ATOM 1901 C CA . ALA A 1 243 ? -0.231 59.852 6.036 1.00 51.04 292 ALA A CA 1
ATOM 1902 C C . ALA A 1 243 ? 0.728 59.037 5.180 1.00 50.05 292 ALA A C 1
ATOM 1903 O O . ALA A 1 243 ? 1.454 59.582 4.350 1.00 53.25 292 ALA A O 1
ATOM 1905 N N . THR A 1 244 ? 0.711 57.723 5.379 1.00 47.91 293 THR A N 1
ATOM 1906 C CA . THR A 1 244 ? 1.644 56.830 4.712 1.00 45.73 293 THR A CA 1
ATOM 1907 C C . THR A 1 244 ? 1.038 56.241 3.434 1.00 44.87 293 THR A C 1
ATOM 1908 O O . THR A 1 244 ? -0.175 56.062 3.339 1.00 46.42 293 THR A O 1
ATOM 1912 N N . THR A 1 245 ? 1.890 55.955 2.453 1.00 43.99 294 THR A N 1
ATOM 1913 C CA . THR A 1 245 ? 1.458 55.303 1.218 1.00 46.18 294 THR A CA 1
ATOM 1914 C C . THR A 1 245 ? 0.824 53.943 1.503 1.00 44.88 294 THR A C 1
ATOM 1915 O O . THR A 1 245 ? -0.170 53.562 0.879 1.00 41.50 294 THR A O 1
ATOM 1919 N N . ALA A 1 246 ? 1.408 53.211 2.447 1.00 38.94 295 ALA A N 1
ATOM 1920 C CA . ALA A 1 246 ? 0.920 51.882 2.802 1.00 38.02 295 ALA A CA 1
ATOM 1921 C C . ALA A 1 246 ? -0.529 51.909 3.257 1.00 37.88 295 ALA A C 1
ATOM 1922 O O . ALA A 1 246 ? -1.320 51.045 2.880 1.00 40.33 295 ALA A O 1
ATOM 1924 N N . TYR A 1 247 ? -0.880 52.892 4.076 1.00 37.24 296 TYR A N 1
ATOM 1925 C CA . TYR A 1 247 ? -2.258 53.013 4.533 1.00 41.56 296 TYR A CA 1
ATOM 1926 C C . TYR A 1 247 ? -3.185 53.310 3.357 1.00 44.50 296 TYR A C 1
ATOM 1927 O O . TYR A 1 247 ? -4.226 52.674 3.193 1.00 44.28 296 TYR A O 1
ATOM 1936 N N . LYS A 1 248 ? -2.797 54.289 2.548 1.00 43.86 297 LYS A N 1
ATOM 1937 C CA . LYS A 1 248 ? -3.627 54.733 1.430 1.00 46.59 297 LYS A CA 1
ATOM 1938 C C . LYS A 1 248 ? -3.883 53.612 0.421 1.00 46.96 297 LYS A C 1
ATOM 1939 O O . LYS A 1 248 ? -5.004 53.438 -0.058 1.00 50.52 297 LYS A O 1
ATOM 1945 N N . ASN A 1 249 ? -2.839 52.858 0.094 1.00 44.87 298 ASN A N 1
ATOM 1946 C CA . ASN A 1 249 ? -2.966 51.753 -0.851 1.00 46.67 298 ASN A CA 1
ATOM 1947 C C . ASN A 1 249 ? -3.611 50.537 -0.207 1.00 45.09 298 ASN A C 1
ATOM 1948 O O . ASN A 1 249 ? -3.808 49.509 -0.857 1.00 46.45 298 ASN A O 1
ATOM 1953 N N . GLY A 1 250 ? -3.933 50.660 1.077 1.00 41.73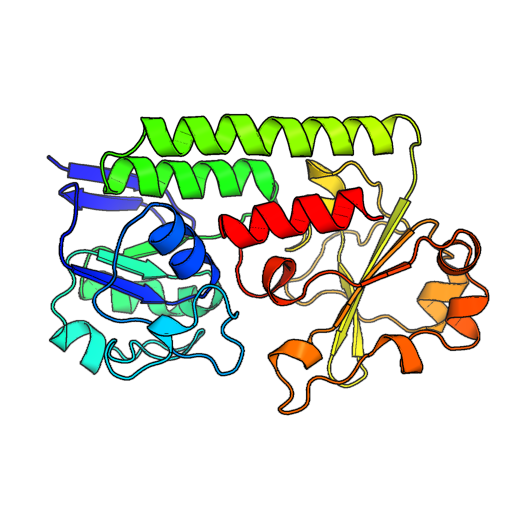 299 GLY A N 1
ATOM 1954 C CA . GLY A 1 250 ? -4.532 49.567 1.817 1.00 38.39 299 GLY A CA 1
ATOM 1955 C C . GLY A 1 250 ? -3.565 48.411 1.964 1.00 43.37 299 GLY A C 1
ATOM 1956 O O . GLY A 1 250 ? -3.967 47.248 1.943 1.00 42.05 299 GLY A O 1
ATOM 1957 N N . HIS A 1 251 ? -2.281 48.730 2.112 1.00 39.16 300 HIS A N 1
ATOM 1958 C CA . HIS A 1 251 ? -1.259 47.700 2.226 1.00 35.29 300 HIS A CA 1
ATOM 1959 C C . HIS A 1 251 ? -0.574 47.700 3.589 1.00 32.98 300 HIS A C 1
ATOM 1960 O O . HIS A 1 251 ? 0.639 47.495 3.670 1.00 33.33 300 HIS A O 1
ATOM 1967 N N . ILE A 1 252 ? -1.343 47.945 4.644 1.00 32.17 301 ILE A N 1
ATOM 1968 C CA . ILE A 1 252 ? -0.885 47.650 6.001 1.00 31.49 301 ILE A CA 1
ATOM 1969 C C . ILE A 1 252 ? -1.420 46.276 6.365 1.00 33.80 301 ILE A C 1
ATOM 1970 O O . ILE A 1 252 ? -2.639 46.059 6.363 1.00 37.29 301 ILE A O 1
ATOM 1975 N N . ALA A 1 253 ? -0.514 45.348 6.661 1.00 27.70 302 ALA A N 1
ATOM 1976 C CA . ALA A 1 253 ? -0.900 43.987 7.007 1.00 28.86 302 ALA A CA 1
ATOM 1977 C C . ALA A 1 253 ? -0.532 43.685 8.454 1.00 32.18 302 ALA A C 1
ATOM 1978 O O . ALA A 1 253 ? 0.603 43.926 8.868 1.00 28.83 302 ALA A O 1
ATOM 1980 N N . TYR A 1 254 ? -1.490 43.165 9.218 1.00 26.23 303 TYR A N 1
ATOM 1981 C CA . TYR A 1 254 ? -1.234 42.755 10.606 1.00 28.81 303 TYR A CA 1
ATOM 1982 C C . TYR A 1 254 ? -0.946 41.257 10.671 1.00 29.29 303 TYR A C 1
ATOM 1983 O O . TYR A 1 254 ? -1.858 40.432 10.683 1.00 28.67 303 TYR A O 1
ATOM 1992 N N . LEU A 1 255 ? 0.342 40.924 10.692 1.00 26.03 304 LEU A N 1
ATOM 1993 C CA . LEU A 1 255 ? 0.794 39.544 10.571 1.00 23.71 304 LEU A CA 1
ATOM 1994 C C . LEU A 1 255 ? 0.369 38.696 11.767 1.00 22.97 304 LEU A C 1
ATOM 1995 O O . LEU A 1 255 ? 0.332 39.182 12.896 1.00 25.22 304 LEU A O 1
ATOM 2000 N N . ASP A 1 256 ? 0.072 37.428 11.518 1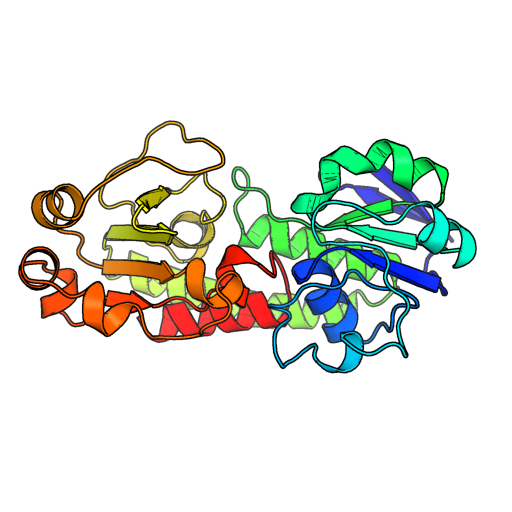.00 21.81 305 ASP A N 1
ATOM 2001 C CA . ASP A 1 256 ? -0.319 36.530 12.600 1.00 24.44 305 ASP A CA 1
ATOM 2002 C C . ASP A 1 256 ? 0.862 36.375 13.552 1.00 23.33 305 ASP A C 1
ATOM 2003 O O . ASP A 1 256 ? 1.923 35.886 13.176 1.00 21.66 305 ASP A O 1
ATOM 2008 N N . VAL A 1 257 ? 0.691 36.807 14.790 1.00 20.75 306 VAL A N 1
ATOM 2009 C CA . VAL A 1 257 ? 1.831 36.847 15.700 1.00 26.45 306 VAL A CA 1
ATOM 2010 C C . VAL A 1 257 ? 2.367 35.458 16.038 1.00 22.28 306 VAL A C 1
ATOM 2011 O O . VAL A 1 257 ? 3.575 35.252 16.067 1.00 21.85 306 VAL A O 1
ATOM 2015 N N . ASN A 1 258 ? 1.479 34.500 16.281 1.00 20.81 307 ASN A N 1
ATOM 2016 C CA . ASN A 1 258 ? 1.936 33.141 16.520 1.00 20.68 307 ASN A CA 1
ATOM 2017 C C . ASN A 1 258 ? 2.782 32.617 15.360 1.00 18.55 307 ASN A C 1
ATOM 2018 O O . ASN A 1 258 ? 3.868 32.076 15.557 1.00 19.45 307 ASN A O 1
ATOM 2023 N N . ALA A 1 259 ? 2.273 32.776 14.146 1.00 21.30 308 ALA A N 1
ATOM 2024 C CA . ALA A 1 259 ? 2.917 32.164 12.997 1.00 18.67 308 ALA A CA 1
ATOM 2025 C C . ALA A 1 259 ? 4.301 32.755 12.732 1.00 20.00 308 ALA A C 1
ATOM 2026 O O . ALA A 1 259 ? 5.225 32.020 12.401 1.00 21.44 308 ALA A O 1
ATOM 2028 N N . TRP A 1 260 ? 4.423 34.079 12.851 1.00 20.13 309 TRP A N 1
ATOM 2029 C CA . TRP A 1 260 ? 5.662 34.772 12.458 1.00 19.35 309 TRP A CA 1
ATOM 2030 C C . TRP A 1 260 ? 6.697 34.903 13.569 1.00 20.69 309 TRP A C 1
ATOM 2031 O O . TRP A 1 260 ? 7.899 34.972 13.299 1.00 21.53 309 TRP A O 1
ATOM 2042 N N . TYR A 1 261 ? 6.231 34.936 14.812 1.00 20.18 310 TYR A N 1
ATOM 2043 C CA . TYR A 1 261 ? 7.094 35.303 15.924 1.00 21.36 310 TYR A CA 1
ATOM 2044 C C . TYR A 1 261 ? 7.288 34.158 16.930 1.00 20.97 310 TYR A C 1
ATOM 2045 O O . TYR A 1 261 ? 8.388 33.925 17.419 1.00 22.43 310 TYR A O 1
ATOM 2054 N N . ILE A 1 262 ? 6.209 33.440 17.224 1.00 19.50 311 ILE A N 1
ATOM 2055 C CA . ILE A 1 262 ? 6.237 32.387 18.238 1.00 18.28 311 ILE A CA 1
ATOM 2056 C C . ILE A 1 262 ? 6.588 31.008 17.682 1.00 20.54 311 ILE A C 1
ATOM 2057 O O . ILE A 1 262 ? 7.534 30.363 18.143 1.00 20.19 311 ILE A O 1
ATOM 2062 N N . ALA A 1 263 ? 5.831 30.559 16.688 1.00 18.83 312 ALA A N 1
ATOM 2063 C CA . ALA A 1 263 ? 5.878 29.172 16.241 1.00 17.50 312 ALA A CA 1
ATOM 2064 C C . ALA A 1 263 ? 6.860 29.042 15.095 1.00 18.30 312 ALA A C 1
ATOM 2065 O O . ALA A 1 263 ? 6.520 28.613 13.988 1.00 20.15 312 ALA A O 1
ATOM 2067 N N . ILE A 1 264 ? 8.099 29.413 15.382 1.00 19.08 313 ILE A N 1
ATOM 2068 C CA . ILE A 1 264 ? 9.127 29.506 14.350 1.00 18.27 313 ILE A CA 1
ATOM 2069 C C . ILE A 1 264 ? 9.320 28.193 13.595 1.00 17.58 313 ILE A C 1
ATOM 2070 O O . ILE A 1 264 ? 9.570 27.143 14.188 1.00 18.22 313 ILE A O 1
ATOM 2075 N N . SER A 1 265 ? 9.204 28.274 12.273 1.00 18.03 314 SER A N 1
ATOM 2076 C CA . SER A 1 265 ? 9.388 27.134 11.385 1.00 18.17 314 SER A CA 1
ATOM 2077 C C . SER A 1 265 ? 8.307 26.051 11.512 1.00 18.84 314 SER A C 1
ATOM 2078 O O . SER A 1 265 ? 8.465 24.946 11.001 1.00 19.56 314 SER A O 1
ATOM 2081 N N . GLY A 1 266 ? 7.189 26.376 12.160 1.00 17.37 315 GLY A N 1
ATOM 2082 C CA . GLY A 1 266 ? 6.101 25.425 12.228 1.00 20.03 315 GLY A CA 1
ATOM 2083 C C . GLY A 1 266 ? 5.543 25.149 10.845 1.00 19.36 315 GLY A C 1
ATOM 2084 O O . GLY A 1 266 ? 5.700 25.961 9.929 1.00 20.80 315 GLY A O 1
ATOM 2085 N N . VAL A 1 267 ? 4.891 24.003 10.690 1.00 20.26 316 VAL A N 1
ATOM 2086 C CA . VAL A 1 267 ? 4.163 23.718 9.448 1.00 20.12 316 VAL A CA 1
ATOM 2087 C C . VAL A 1 267 ? 2.934 24.626 9.289 1.00 18.94 316 VAL A C 1
ATOM 2088 O O . VAL A 1 267 ? 2.813 25.358 8.294 1.00 21.92 316 VAL A O 1
ATOM 2092 N N . LYS A 1 268 ? 2.046 24.613 10.278 1.00 20.97 317 LYS A N 1
ATOM 2093 C CA . LYS A 1 268 ? 0.863 25.471 10.234 1.00 21.53 317 LYS A CA 1
ATOM 2094 C C . LYS A 1 268 ? 1.292 26.931 10.229 1.00 23.12 317 LYS A C 1
ATOM 2095 O O . LYS A 1 268 ? 0.686 27.764 9.559 1.00 22.67 317 LYS A O 1
ATOM 2101 N N . ALA A 1 269 ? 2.364 27.232 10.964 1.00 20.40 318 ALA A N 1
ATOM 2102 C CA . ALA A 1 269 ? 2.865 28.592 11.027 1.00 18.45 318 ALA A CA 1
ATOM 2103 C C . ALA A 1 269 ? 3.275 29.085 9.652 1.00 19.84 318 ALA A C 1
ATOM 2104 O O . ALA A 1 269 ? 2.921 30.195 9.245 1.00 19.39 318 ALA A O 1
ATOM 2106 N N . THR A 1 270 ? 3.999 28.242 8.925 1.00 19.51 319 THR A N 1
ATOM 2107 C CA . THR A 1 270 ? 4.508 28.621 7.619 1.00 20.67 319 THR A CA 1
ATOM 2108 C C . THR A 1 270 ? 3.358 28.759 6.636 1.00 18.52 319 THR A C 1
ATOM 2109 O O . THR A 1 270 ? 3.348 29.665 5.815 1.00 22.17 319 THR A O 1
ATOM 2113 N N . GLU A 1 271 ? 2.375 27.878 6.748 1.00 22.44 320 GLU A N 1
ATOM 2114 C CA . GLU A 1 271 ? 1.174 28.013 5.925 1.00 23.39 320 GLU A CA 1
ATOM 2115 C C . GLU A 1 271 ? 0.430 29.312 6.195 1.00 23.71 320 GLU A C 1
ATOM 2116 O O . GLU A 1 271 ? -0.068 29.960 5.262 1.00 24.66 320 GLU A O 1
ATOM 2122 N N . GLN A 1 272 ? 0.393 29.719 7.462 1.00 21.08 321 GLN A N 1
ATOM 2123 C CA . GLN A 1 272 ? -0.187 31.006 7.824 1.00 22.16 321 GLN A CA 1
ATOM 2124 C C . GLN A 1 272 ? 0.621 32.199 7.307 1.00 23.40 321 GLN A C 1
ATOM 2125 O O . GLN A 1 272 ? 0.043 33.202 6.883 1.00 24.10 321 GLN A O 1
ATOM 2131 N N . MET A 1 273 ? 1.953 32.109 7.368 1.00 20.90 322 MET A N 1
ATOM 2132 C CA . MET A 1 273 ? 2.786 33.163 6.795 1.00 18.24 322 MET A CA 1
ATOM 2133 C C . MET A 1 273 ? 2.446 33.360 5.323 1.00 24.06 322 MET A C 1
ATOM 2134 O O . MET A 1 273 ? 2.325 34.487 4.854 1.00 24.74 322 MET A O 1
ATOM 2139 N N . VAL A 1 274 ? 2.343 32.254 4.595 1.00 21.34 323 VAL A N 1
ATOM 2140 C CA . VAL A 1 274 ? 1.958 32.307 3.184 1.00 27.68 323 VAL A CA 1
ATOM 2141 C C . VAL A 1 274 ? 0.592 32.985 3.005 1.00 27.93 323 VAL A C 1
ATOM 2142 O O . VAL A 1 274 ? 0.432 33.890 2.173 1.00 27.48 323 VAL A O 1
ATOM 2146 N N . ALA A 1 275 ? -0.383 32.564 3.799 1.00 24.49 324 ALA A N 1
ATOM 2147 C CA . ALA A 1 275 ? -1.715 33.167 3.738 1.00 28.90 324 ALA A CA 1
ATOM 2148 C C . ALA A 1 275 ? -1.651 34.668 4.006 1.00 31.33 324 ALA A C 1
ATOM 2149 O O . ALA A 1 275 ? -2.321 35.450 3.330 1.00 32.87 324 ALA A O 1
ATOM 2151 N N . ASP A 1 276 ? -0.855 35.074 4.993 1.00 26.51 325 ASP A N 1
ATOM 2152 C CA . ASP A 1 276 ? -0.737 36.492 5.322 1.00 27.50 325 ASP A CA 1
ATOM 2153 C C . ASP A 1 276 ? -0.158 37.281 4.153 1.00 33.41 325 ASP A C 1
ATOM 2154 O O . ASP A 1 276 ? -0.627 38.379 3.847 1.00 34.32 325 ASP A O 1
ATOM 2159 N N . MET A 1 277 ? 0.869 36.727 3.511 1.00 30.93 326 MET A N 1
ATOM 2160 C CA . MET A 1 277 ? 1.522 37.401 2.392 1.00 29.00 326 MET A CA 1
ATOM 2161 C C . MET A 1 277 ? 0.575 37.496 1.189 1.00 35.22 326 MET A C 1
ATOM 2162 O O . MET A 1 277 ? 0.503 38.529 0.526 1.00 38.55 326 MET A O 1
ATOM 2167 N N . LYS A 1 278 ? -0.158 36.422 0.920 1.00 33.85 327 LYS A N 1
ATOM 2168 C CA . LYS A 1 278 ? -1.169 36.450 -0.141 1.00 39.75 327 LYS A CA 1
ATOM 2169 C C . LYS A 1 278 ? -2.153 37.598 0.073 1.00 40.77 327 LYS A C 1
ATOM 2170 O O . LYS A 1 278 ? -2.440 38.372 -0.848 1.00 43.66 327 LYS A O 1
ATOM 2176 N N . ALA A 1 279 ? -2.651 37.710 1.301 1.00 39.92 328 ALA A N 1
ATOM 2177 C CA . ALA A 1 279 ? -3.624 38.735 1.649 1.00 42.46 328 ALA A CA 1
ATOM 2178 C C . ALA A 1 279 ? -3.085 40.141 1.395 1.00 45.43 328 ALA A C 1
ATOM 2179 O O . ALA A 1 279 ? -3.810 41.001 0.897 1.00 51.42 328 ALA A O 1
ATOM 2181 N N . SER A 1 280 ? -1.817 40.376 1.721 1.00 42.90 329 SER A N 1
ATOM 2182 C CA . SER A 1 280 ? -1.233 41.700 1.518 1.00 46.24 329 SER A CA 1
ATOM 2183 C C . SER A 1 280 ? -0.715 41.866 0.092 1.00 47.25 329 SER A C 1
ATOM 2184 O O . SER A 1 280 ? -1.409 42.401 -0.773 1.00 55.75 329 SER A O 1
#

InterPro domains:
  IPR002491 ABC transporter periplasmic binding domain [PF01497] (88-305)
  IPR002491 ABC transporter periplasmic binding domain [PS50983] (70-333)
  IPR033870 FatB domain [cd01140] (57-328)
  IPR051313 Bacterial iron-siderophore binding [PTHR30532] (38-332)

Solvent-accessible surface area: 12859 Å² total; per-residue (Å²): 147,92,28,78,0,123,17,114,62,34,150,11,74,10,105,42,112,13,144,89,1,0,0,0,8,7,4,1,8,0,0,1,43,39,30,65,38,89,3,34,0,0,11,55,49,152,18,18,15,126,88,2,45,107,5,102,56,141,151,6,46,46,0,13,46,8,110,122,11,53,71,147,38,0,156,91,31,156,14,61,0,0,0,0,6,29,40,1,20,175,16,27,93,77,0,49,153,45,8,48,0,4,0,3,1,17,39,33,118,99,0,10,8,105,2,0,22,69,13,0,77,3,5,0,71,0,12,42,40,75,104,53,0,73,64,48,7,133,96,0,35,62,52,3,107,52,14,41,96,137,16,99,132,103,106,41,23,0,5,0,0,9,8,24,68,72,82,12,23,4,6,0,19,85,8,93,1,2,1,0,20,69,15,0,3,17,43,42,33,33,100,18,94,188,16,50,103,138,6,62,131,22,45,54,102,35,0,94,116,72,42,0,80,10,0,0,0,0,5,72,44,62,22,85,65,193,34,128,114,86,36,113,121,92,2,36,49,125,62,0,79,36,0,33,0,78,147,85,60,73,26,16,62,0,53,6,16,2,12,25,7,0,25,0,0,4,96,0,0,45,71,4,3,47,22,9,122,91,45

Nearest PDB structures (foldseek):
  3tef-assembly1_A  TM=1.004E+00  e=1.365E-59  Vibrio cholerae
  8bnw-assembly1_A  TM=9.442E-01  e=5.873E-31  Parageobacillus thermoglucosidasius
  3gfv-assembly2_B  TM=9.213E-01  e=3.405E-29  Bacillus subtilis subsp. subtilis str. 168
  6mfl-assembly1_A  TM=9.047E-01  e=5.532E-26  Acinetobacter baumannii
  4jcc-assembly1_A  TM=9.011E-01  e=1.647E-23  Streptococcus pneumoniae str. Canada MDR_19A